Protein AF-A0A672YYJ1-F1 (afdb_monomer_lite)

Foldseek 3Di:
DDDPPDPAADLDPCSVVVVRHDPCSCVQPPVQLPDLDDALVQQQHDDDPNGQAHNHPCRVVVVGHRPCNCCHRVVDDDPLPDDQDDCPDPDDDPPPPDDDDDDDDDPPPFLCCCVPVVVVVSPVVCCPPSHPDDSGDDAAPPPADPQRLLCVFFVDHCVQQQNRYQWDADPVVRDIHHPPDPCLLPCVSGDGDGPDPVSSPD

InterPro domains:
  IPR001212 Somatomedin B domain [PF01033] (36-75)
  IPR001212 Somatomedin B domain [PS00524] (53-73)
  IPR001212 Somatomedin B domain [PS50958] (1-33)
  IPR001212 Somatomedin B domain [PS50958] (34-78)
  IPR001212 Somatomedin B domain [SM00201] (2-33)
  IPR001212 Somatomedin B domain [SM00201] (34-77)
  IPR002591 Type I phosphodiesterase/nucleotide pyrophosphatase/phosphate transferase [PF01663] (101-195)
  IPR017850 Alkaline-phosphatase-like, core domain superfamily [G3DSA:3.40.720.10] (80-200)
  IPR017850 Alkaline-phosphatase-like, core domain superfamily [SSF53649] (88-195)
  IPR036024 Somatomedin B-like domain superfamily [SSF90188] (7-39)
  IPR036024 Somatomedin B-like domain superfamily [SSF90188] (40-80)

pLDDT: mean 90.37, std 10.61, range [42.44, 97.75]

Organism: NCBI:txid375764

Sequence (202 aa):
PFDGDVPGCRCDVNCNVTDSCCYDYHDTCTVPTQQWECTKLRCGEKRLSQSRCHCSDDCLSAGDCCTNYKHVCHGEPQWVEDECDDLSTPTCPDGFSRQPLLLISLDGLRAEYLQTWSHLIPVLHKLKTCGTSAPYMQAAFPSKTFPNHYTIVTGLYPESNGLIDNSMYDPVMDASFSLSSPEKDNPAWYLGQPVSPAFIHI

Structure (mmCIF, N/CA/C/O backbone):
data_AF-A0A672YYJ1-F1
#
_entry.id   AF-A0A672YYJ1-F1
#
loop_
_atom_site.group_PDB
_atom_site.id
_atom_site.type_symbol
_atom_site.label_atom_id
_atom_site.label_alt_id
_atom_site.label_comp_id
_atom_site.label_asym_id
_atom_site.label_entity_id
_atom_site.label_seq_id
_atom_site.pdbx_PDB_ins_code
_atom_site.Cartn_x
_atom_site.Cartn_y
_atom_site.Cartn_z
_atom_site.occupancy
_atom_site.B_iso_or_equiv
_atom_site.auth_seq_id
_atom_site.auth_comp_id
_atom_site.auth_asym_id
_atom_site.auth_atom_id
_atom_site.pdbx_PDB_model_num
ATOM 1 N N . PRO A 1 1 ? -16.913 15.730 30.496 1.00 42.44 1 PRO A N 1
ATOM 2 C CA . PRO A 1 1 ? -16.715 16.943 31.318 1.00 42.44 1 PRO A CA 1
ATOM 3 C C . PRO A 1 1 ? -17.372 16.751 32.688 1.00 42.44 1 PRO A C 1
ATOM 5 O O . PRO A 1 1 ? -18.598 16.727 32.762 1.00 42.44 1 PRO A O 1
ATOM 8 N N . PHE A 1 2 ? -16.564 16.516 33.722 1.00 48.72 2 PHE A N 1
ATOM 9 C CA . PHE A 1 2 ? -17.047 16.516 35.101 1.00 48.72 2 PHE A CA 1
ATOM 10 C C . PHE A 1 2 ? -16.910 17.924 35.681 1.00 48.72 2 PHE A C 1
ATOM 12 O O . PHE A 1 2 ? -15.905 18.600 35.455 1.00 48.72 2 PHE A O 1
ATOM 19 N N . ASP A 1 3 ? -17.975 18.334 36.359 1.00 50.78 3 ASP A N 1
ATOM 20 C CA . ASP A 1 3 ? -18.143 19.568 37.116 1.00 50.78 3 ASP A CA 1
ATOM 21 C C . ASP A 1 3 ? -17.516 19.388 38.511 1.00 50.78 3 ASP A C 1
ATOM 23 O O . ASP A 1 3 ? -17.521 18.279 39.047 1.00 50.78 3 ASP A O 1
ATOM 27 N N . GLY A 1 4 ? -16.938 20.440 39.088 1.00 52.78 4 GLY A N 1
ATOM 28 C CA . GLY A 1 4 ? -16.028 20.392 40.248 1.00 52.78 4 GLY A CA 1
ATOM 29 C C . GLY A 1 4 ? -16.638 19.988 41.599 1.00 52.78 4 GLY A C 1
ATOM 30 O O . GLY A 1 4 ? -15.977 20.154 42.622 1.00 52.78 4 GLY A O 1
ATOM 31 N N . ASP A 1 5 ? -17.860 19.453 41.613 1.00 49.72 5 ASP A N 1
ATOM 32 C CA . ASP A 1 5 ? -18.714 19.345 42.802 1.00 49.72 5 ASP A CA 1
ATOM 33 C C . ASP A 1 5 ? -18.864 17.921 43.378 1.00 49.72 5 ASP A C 1
ATOM 35 O O . ASP A 1 5 ? -19.558 17.731 44.377 1.00 49.72 5 ASP A O 1
ATOM 39 N N . VAL A 1 6 ? -18.201 16.901 42.812 1.00 53.31 6 VAL A N 1
ATOM 40 C CA . VAL A 1 6 ? -18.279 15.512 43.317 1.00 53.31 6 VAL A CA 1
ATOM 41 C C . VAL A 1 6 ? -16.879 14.952 43.612 1.00 53.31 6 VAL A C 1
ATOM 43 O O . VAL A 1 6 ? -16.006 15.042 42.747 1.00 53.31 6 VAL A O 1
ATOM 46 N N . PRO A 1 7 ? -16.631 14.336 44.792 1.00 56.69 7 PRO A N 1
ATOM 47 C CA . PRO A 1 7 ? -15.403 13.587 45.03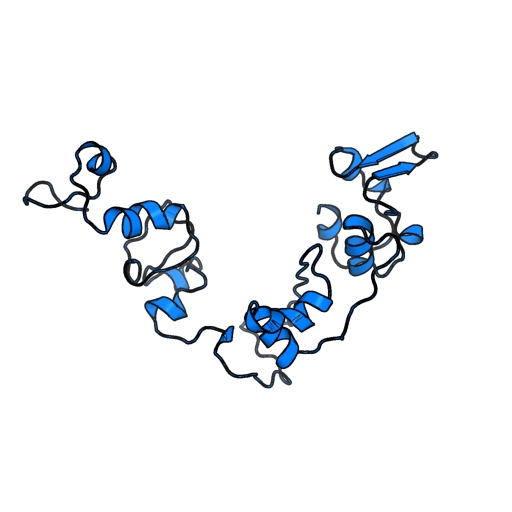6 1.00 56.69 7 PRO A CA 1
ATOM 48 C C . PRO A 1 7 ? -15.349 12.417 44.053 1.00 56.69 7 PRO A C 1
ATOM 50 O O . PRO A 1 7 ? -16.131 11.472 44.151 1.00 56.69 7 PRO A O 1
ATOM 53 N N . GLY A 1 8 ? -14.454 12.502 43.079 1.00 70.25 8 GLY A N 1
ATOM 54 C CA . GLY A 1 8 ? -14.368 11.537 41.998 1.00 70.25 8 GLY A CA 1
ATOM 55 C C . GLY A 1 8 ? -13.036 11.623 41.274 1.00 70.25 8 GLY A C 1
ATOM 56 O O . GLY A 1 8 ? -12.256 12.561 41.458 1.00 70.25 8 GLY A O 1
ATOM 57 N N . CYS A 1 9 ? -12.779 10.606 40.463 1.00 82.62 9 CYS A N 1
ATOM 58 C CA . CYS A 1 9 ? -11.648 10.593 39.558 1.00 82.62 9 CYS A CA 1
ATOM 59 C C . CYS A 1 9 ? -11.777 11.704 38.497 1.00 82.62 9 CYS A C 1
ATOM 61 O O . CYS A 1 9 ? -12.870 12.194 38.209 1.00 82.62 9 CYS A O 1
ATOM 63 N N . ARG A 1 10 ? -10.649 12.128 37.931 1.00 84.25 10 ARG A N 1
ATOM 64 C CA . ARG A 1 10 ? -10.530 13.256 37.006 1.00 84.25 10 ARG A CA 1
ATOM 65 C C . ARG A 1 10 ? -10.233 12.797 35.579 1.00 84.25 10 ARG A C 1
ATOM 67 O O . ARG A 1 10 ? -9.632 11.750 35.363 1.00 84.25 10 ARG A O 1
ATOM 74 N N . CYS A 1 11 ? -10.607 13.624 34.605 1.00 82.94 11 CYS A N 1
ATOM 75 C CA . CYS A 1 11 ? -10.314 13.407 33.179 1.00 82.94 11 CYS A CA 1
ATOM 76 C C . CYS A 1 11 ? -9.655 14.634 32.526 1.00 82.94 11 CYS A C 1
ATOM 78 O O . CYS A 1 11 ? -9.773 14.836 31.318 1.00 82.94 11 CYS A O 1
ATOM 80 N N . ASP A 1 12 ? -9.043 15.509 33.323 1.00 85.38 12 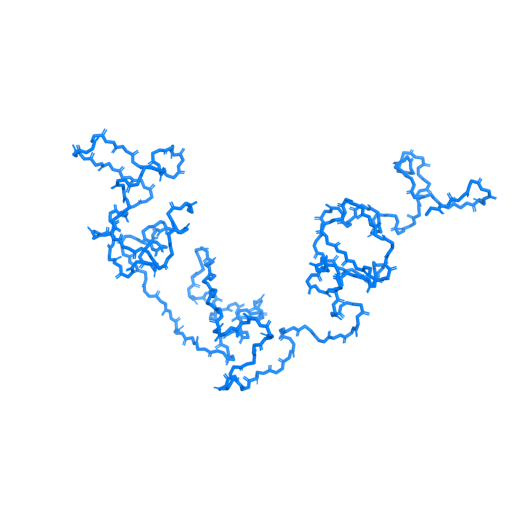ASP A N 1
ATOM 81 C CA . ASP A 1 12 ? -8.277 16.650 32.829 1.00 85.38 12 ASP A CA 1
ATOM 82 C C . ASP A 1 12 ? -6.796 16.291 32.647 1.00 85.38 12 ASP A C 1
ATOM 84 O O . ASP A 1 12 ? -6.297 15.328 33.223 1.00 85.38 12 ASP A O 1
ATOM 88 N N . VAL A 1 13 ? -6.066 17.099 31.876 1.00 83.06 13 VAL A N 1
ATOM 89 C CA . VAL A 1 13 ? -4.657 16.836 31.532 1.00 83.06 13 VAL A CA 1
ATOM 90 C C . VAL A 1 13 ? -3.753 16.741 32.774 1.00 83.06 13 VAL A C 1
ATOM 92 O O . VAL A 1 13 ? -2.746 16.032 32.748 1.00 83.06 13 VAL A O 1
ATOM 95 N N . ASN A 1 14 ? -4.118 17.390 33.886 1.00 86.62 14 ASN A N 1
ATOM 96 C CA . ASN A 1 14 ? -3.341 17.366 35.125 1.00 86.62 14 ASN A CA 1
ATOM 97 C C . ASN A 1 14 ? -3.685 16.171 36.030 1.00 86.62 14 ASN A C 1
ATOM 99 O O . ASN A 1 14 ? -3.046 16.001 37.075 1.00 86.62 14 ASN A O 1
ATOM 103 N N . CYS A 1 15 ? -4.646 15.319 35.656 1.00 87.25 15 CYS A N 1
ATOM 104 C CA . CYS A 1 15 ? -4.994 14.146 36.457 1.00 87.25 15 CYS A CA 1
ATOM 105 C C . CYS A 1 15 ? -3.806 13.179 36.591 1.00 87.25 15 CYS A C 1
ATOM 107 O O . CYS A 1 15 ? -3.609 12.609 37.661 1.00 87.25 15 CYS A O 1
ATOM 109 N N . ASN A 1 16 ? -2.961 13.077 35.552 1.00 85.25 16 ASN A N 1
ATOM 110 C CA . ASN A 1 16 ? -1.761 12.231 35.552 1.00 85.25 16 ASN A CA 1
ATOM 111 C C . ASN A 1 16 ? -0.717 12.712 36.567 1.00 85.25 16 ASN A C 1
ATOM 113 O O . ASN A 1 16 ? -0.002 11.913 37.157 1.00 85.25 16 ASN A O 1
ATOM 117 N N . VAL A 1 17 ? -0.618 14.028 36.770 1.00 87.56 17 VAL A N 1
ATOM 118 C CA . VAL A 1 17 ? 0.342 14.628 37.712 1.00 87.56 17 VAL A CA 1
ATOM 119 C C . VAL A 1 17 ? -0.140 14.478 39.153 1.00 87.56 17 VAL A C 1
ATOM 121 O O . VAL A 1 17 ? 0.660 14.374 40.077 1.00 87.56 17 VAL A O 1
ATOM 124 N N . THR A 1 18 ? -1.456 14.486 39.346 1.00 86.12 18 THR A N 1
ATOM 125 C CA . THR A 1 18 ? -2.099 14.444 40.666 1.00 86.12 18 THR A CA 1
ATOM 126 C C . THR A 1 18 ? -2.518 13.038 41.092 1.00 86.12 18 THR A C 1
ATOM 128 O O . THR A 1 18 ? -3.159 12.908 42.130 1.00 86.12 18 THR A O 1
ATOM 131 N N . ASP A 1 19 ? -2.177 12.019 40.294 1.00 84.25 19 ASP A N 1
ATOM 132 C CA . ASP A 1 19 ? -2.589 10.616 40.458 1.00 84.25 19 ASP A CA 1
ATOM 133 C C . ASP A 1 19 ? -4.091 10.471 40.762 1.00 84.25 19 ASP A C 1
ATOM 135 O O . ASP A 1 19 ? -4.529 9.736 41.644 1.00 84.25 19 ASP A O 1
ATOM 139 N N . SER A 1 20 ? -4.896 11.270 40.057 1.00 88.75 20 SER A N 1
ATOM 140 C CA . SER A 1 20 ? -6.336 11.381 40.294 1.00 88.75 20 SER A CA 1
ATOM 141 C C . SER A 1 20 ? -7.169 10.983 39.082 1.00 88.75 20 SER A C 1
ATOM 143 O O . SER A 1 20 ? -8.379 11.190 39.096 1.00 88.75 20 SER A O 1
ATOM 145 N N . CYS A 1 21 ? -6.555 10.431 38.029 1.00 87.94 21 CYS A N 1
ATOM 146 C CA . CYS A 1 21 ? -7.263 10.065 36.805 1.00 87.94 21 CYS A CA 1
ATOM 147 C C . CYS A 1 21 ? -8.323 8.986 37.029 1.00 87.94 21 CYS A C 1
ATOM 149 O O . CYS A 1 21 ? -8.180 8.101 37.873 1.00 87.94 21 CYS A O 1
ATOM 151 N N . CYS A 1 22 ? -9.377 9.023 36.215 1.00 88.81 22 CYS A N 1
ATOM 152 C CA . CYS A 1 22 ? -10.275 7.884 36.082 1.00 88.81 22 CYS A CA 1
ATOM 153 C C . CYS A 1 22 ? -9.538 6.677 35.507 1.00 88.81 22 CYS A C 1
ATOM 155 O O . CYS A 1 22 ? -8.596 6.823 34.728 1.00 88.81 22 CYS A O 1
ATOM 157 N N . TYR A 1 23 ? -9.968 5.480 35.905 1.00 87.75 23 TYR A N 1
ATOM 158 C CA . TYR A 1 23 ? -9.312 4.232 35.512 1.00 87.75 23 TYR A CA 1
ATOM 159 C C . TYR A 1 23 ? -9.297 4.030 33.984 1.00 87.75 23 TYR A C 1
ATOM 161 O O . TYR A 1 23 ? -8.387 3.401 33.458 1.00 87.75 23 TYR A O 1
ATOM 169 N N . ASP A 1 24 ? -10.283 4.595 33.285 1.00 86.62 24 ASP A N 1
ATOM 170 C CA . ASP A 1 24 ? -10.495 4.555 31.837 1.00 86.62 24 ASP A CA 1
ATOM 171 C C . ASP A 1 24 ? -10.017 5.830 31.116 1.00 86.62 24 ASP A C 1
ATOM 173 O O . ASP A 1 24 ? -10.214 5.971 29.905 1.00 86.62 24 ASP A O 1
ATOM 177 N N . TYR A 1 25 ? -9.381 6.769 31.830 1.00 87.50 25 TYR A N 1
ATOM 178 C CA . TYR A 1 25 ? -8.911 8.038 31.266 1.00 87.50 25 TYR A CA 1
ATOM 179 C C . TYR A 1 25 ? -7.979 7.823 30.072 1.00 87.50 25 TYR A C 1
ATOM 181 O O . TYR A 1 25 ? -8.131 8.473 29.039 1.00 87.50 25 TYR A O 1
ATOM 189 N N . HIS A 1 26 ? -7.031 6.893 30.192 1.00 85.50 26 HIS A N 1
ATOM 190 C CA . HIS A 1 26 ? -6.085 6.610 29.119 1.00 85.50 26 HIS A CA 1
ATOM 191 C C . HIS A 1 26 ? -6.810 6.097 27.860 1.00 85.50 26 HIS A C 1
ATOM 193 O O . HIS A 1 26 ? -6.641 6.633 26.763 1.00 85.50 26 HIS A O 1
ATOM 199 N N . ASP A 1 27 ? -7.697 5.117 28.020 1.00 84.25 27 ASP A N 1
ATOM 200 C CA . ASP A 1 27 ? -8.405 4.485 26.901 1.00 84.25 27 ASP A CA 1
ATOM 201 C C . ASP A 1 27 ? -9.419 5.419 26.227 1.00 84.25 27 ASP A C 1
ATOM 203 O O . ASP A 1 27 ? -9.668 5.309 25.025 1.00 84.25 27 ASP A O 1
ATOM 207 N N . THR A 1 28 ? -9.966 6.373 26.982 1.00 84.25 28 THR A N 1
ATOM 208 C CA . THR A 1 28 ? -11.029 7.272 26.512 1.00 84.25 28 THR A CA 1
ATOM 209 C C . THR A 1 28 ? -10.502 8.623 26.033 1.00 84.25 28 THR A C 1
ATOM 211 O O . THR A 1 28 ? -11.105 9.242 25.161 1.00 84.25 28 THR A O 1
ATOM 214 N N . CYS A 1 29 ? -9.402 9.128 26.597 1.00 84.56 29 CYS A N 1
ATOM 215 C CA . CYS A 1 29 ? -8.941 10.499 26.358 1.00 84.56 29 CYS A CA 1
ATOM 216 C C . CYS A 1 29 ? -7.583 10.583 25.653 1.00 84.56 29 CYS A C 1
ATOM 218 O O . CYS A 1 29 ? -7.362 11.544 24.918 1.00 84.56 29 CYS A O 1
ATOM 220 N N . THR A 1 30 ? -6.678 9.610 25.826 1.00 85.00 30 THR A N 1
ATOM 221 C CA . THR A 1 30 ? -5.338 9.663 25.208 1.00 85.00 30 THR A CA 1
ATOM 222 C C . THR A 1 30 ? -5.210 8.730 24.011 1.00 85.00 30 THR A C 1
ATOM 224 O O . THR A 1 30 ? -4.773 9.167 22.945 1.00 85.00 30 THR A O 1
ATOM 227 N N . VAL A 1 31 ? -5.648 7.476 24.141 1.00 85.00 31 VAL A N 1
ATOM 228 C CA . VAL A 1 31 ? -5.603 6.462 23.072 1.00 85.00 31 VAL A CA 1
ATOM 229 C C . VAL A 1 31 ? -6.237 6.924 21.749 1.00 85.00 31 VAL A C 1
ATOM 231 O O . VAL A 1 31 ? -5.599 6.732 20.710 1.00 85.00 31 VAL A O 1
ATOM 234 N N . PRO A 1 32 ? -7.404 7.604 21.730 1.00 86.06 32 PRO A N 1
ATOM 235 C CA . PRO A 1 32 ? -8.032 8.053 20.480 1.00 86.06 32 PRO A CA 1
ATOM 236 C C . PRO A 1 32 ? -7.161 8.983 19.621 1.00 86.06 32 PRO A C 1
ATOM 238 O O . PRO A 1 32 ? -7.338 9.070 18.406 1.00 86.06 32 PRO A O 1
ATOM 241 N N . THR A 1 33 ? -6.206 9.684 20.241 1.00 85.94 33 THR A N 1
ATOM 242 C CA . THR A 1 33 ? -5.281 10.601 19.549 1.00 85.94 33 THR A CA 1
ATOM 243 C C . THR A 1 33 ? -4.105 9.875 18.878 1.00 85.94 33 THR A C 1
ATOM 245 O O . THR A 1 33 ? -3.416 10.434 18.016 1.00 85.94 33 THR A O 1
ATOM 248 N N . GLN A 1 34 ? -3.885 8.610 19.247 1.00 88.44 34 GLN A N 1
ATOM 249 C CA . GLN A 1 34 ? -2.731 7.804 18.847 1.00 88.44 34 GLN A CA 1
ATOM 250 C C . GLN A 1 34 ? -3.115 6.587 17.997 1.00 88.44 34 GLN A C 1
ATOM 252 O O . GLN A 1 34 ? -2.274 6.088 17.253 1.00 88.44 34 GLN A O 1
ATOM 257 N N . GLN A 1 35 ? -4.359 6.114 18.094 1.00 89.00 35 GLN A N 1
ATOM 258 C CA . GLN A 1 35 ? -4.820 4.881 17.457 1.00 89.00 35 GLN A CA 1
ATOM 259 C C . GLN A 1 35 ? -5.955 5.118 16.457 1.00 89.00 35 GLN A C 1
ATOM 261 O O . GLN A 1 35 ? -6.676 6.112 16.523 1.00 89.00 35 GLN A O 1
ATOM 266 N N . TRP A 1 36 ? -6.111 4.160 15.542 1.00 93.25 36 TRP A N 1
ATOM 267 C CA . TRP A 1 36 ? -7.087 4.178 14.446 1.00 93.25 36 TRP A CA 1
ATOM 268 C C . TRP A 1 36 ? -8.240 3.184 14.654 1.00 93.25 36 TRP A C 1
ATOM 270 O O . TRP A 1 36 ? -8.942 2.834 13.708 1.00 93.25 36 TRP A O 1
ATOM 280 N N . GLU A 1 37 ? -8.423 2.716 15.888 1.00 94.19 37 GLU A N 1
ATOM 281 C CA . GLU A 1 37 ? -9.355 1.645 16.230 1.00 94.19 37 GLU A CA 1
ATOM 282 C C . GLU A 1 37 ? -10.334 2.076 17.326 1.00 94.19 37 GLU A C 1
ATOM 284 O O . GLU A 1 37 ? -9.982 2.759 18.295 1.00 94.19 37 GLU A O 1
ATOM 289 N N . CYS A 1 38 ? -11.582 1.643 17.177 1.00 94.62 38 CYS A N 1
ATOM 290 C CA . CYS A 1 38 ? -12.560 1.642 18.248 1.00 94.62 38 CYS A CA 1
ATOM 291 C C . CYS A 1 38 ? -12.269 0.518 19.237 1.00 94.62 38 CYS A C 1
ATOM 293 O O . CYS A 1 38 ? -11.832 -0.573 18.872 1.00 94.62 38 CYS A O 1
ATOM 295 N N . THR A 1 39 ? -12.607 0.779 20.494 1.00 93.50 39 THR A N 1
ATOM 296 C CA . THR A 1 39 ? -12.705 -0.215 21.562 1.00 93.50 39 THR A CA 1
ATOM 297 C C . THR A 1 39 ? -14.126 -0.185 22.113 1.00 93.50 39 THR A C 1
ATOM 299 O O . THR A 1 39 ? -14.864 0.775 21.884 1.00 93.50 39 THR A O 1
ATOM 302 N N . LYS A 1 40 ? -14.517 -1.200 22.892 1.00 92.38 40 LYS A N 1
ATOM 303 C CA . LYS A 1 40 ? -15.844 -1.220 23.533 1.00 92.38 40 LYS A CA 1
ATOM 304 C C . LYS A 1 40 ? -16.104 0.008 24.417 1.00 92.38 40 LYS A C 1
ATOM 306 O O . LYS A 1 40 ? -17.247 0.425 24.534 1.00 92.38 40 LYS A O 1
ATOM 311 N N . LEU A 1 41 ? -15.056 0.591 25.005 1.00 91.75 41 LEU A N 1
ATOM 312 C CA . LEU A 1 41 ? -15.148 1.799 25.835 1.00 91.75 41 LEU A CA 1
ATOM 313 C C . LEU A 1 41 ? -15.408 3.070 25.014 1.00 91.75 41 LEU A C 1
ATOM 315 O O . LEU A 1 41 ? -15.981 4.023 25.530 1.00 91.75 41 LEU A O 1
ATOM 319 N N . ARG A 1 42 ? -15.007 3.083 23.738 1.00 92.19 42 ARG A N 1
ATOM 320 C CA . ARG A 1 42 ? -15.159 4.236 22.839 1.00 92.19 42 ARG A CA 1
ATOM 321 C C . ARG A 1 42 ? -16.491 4.262 22.088 1.00 92.19 42 ARG A C 1
ATOM 323 O O . ARG A 1 42 ? -16.808 5.256 21.444 1.00 92.19 42 ARG A O 1
ATOM 330 N N . CYS A 1 43 ? -17.272 3.187 22.124 1.00 95.06 43 CYS A N 1
ATOM 331 C CA . CYS A 1 43 ? -18.548 3.137 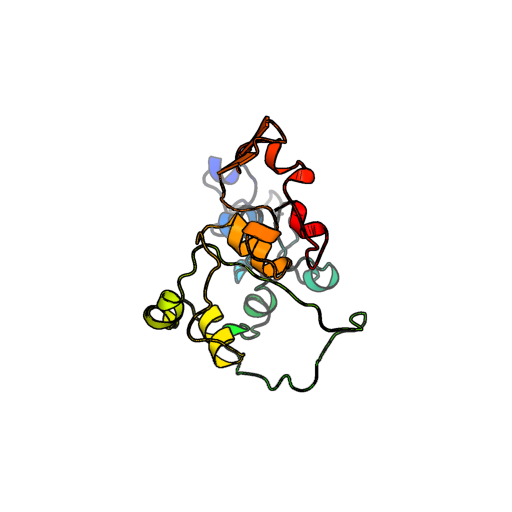21.416 1.00 95.06 43 CYS A CA 1
ATOM 332 C C . CYS A 1 43 ? -19.547 4.142 22.009 1.00 95.06 43 CYS A C 1
ATOM 334 O O . CYS A 1 43 ? -19.847 4.088 23.200 1.00 95.06 43 CYS A O 1
ATOM 336 N N . GLY A 1 44 ? -20.050 5.061 21.180 1.00 94.06 44 GLY A N 1
ATOM 337 C CA . GLY A 1 44 ? -20.912 6.158 21.633 1.00 94.06 44 GLY A CA 1
ATOM 338 C C . GLY A 1 44 ? -20.142 7.285 22.333 1.00 94.06 44 GLY A C 1
ATOM 339 O O . GLY A 1 44 ? -20.718 8.044 23.115 1.00 94.06 44 GLY A O 1
ATOM 340 N N . GLU A 1 45 ? -18.828 7.396 22.094 1.00 91.88 45 GLU A N 1
ATOM 341 C CA . GLU A 1 45 ? -18.007 8.449 22.693 1.00 91.88 45 GLU A CA 1
ATOM 342 C C . GLU A 1 45 ? -18.489 9.853 22.306 1.00 91.88 45 GLU A C 1
ATOM 344 O O . GLU A 1 45 ? -19.022 10.104 21.221 1.00 91.88 45 GLU A O 1
ATOM 349 N N . LYS A 1 46 ? -18.208 10.823 23.181 1.00 91.75 46 LYS A N 1
ATOM 350 C CA . LYS A 1 46 ? -18.252 12.228 22.775 1.00 91.75 46 LYS A CA 1
ATOM 351 C C . LYS A 1 46 ? -17.048 12.512 21.890 1.00 91.75 46 LYS A C 1
ATOM 353 O O . LYS A 1 46 ? -15.918 12.223 22.277 1.00 91.75 46 LYS A O 1
ATOM 358 N N . ARG A 1 47 ? -17.292 13.135 20.737 1.00 92.50 47 ARG A N 1
ATOM 359 C CA . ARG A 1 47 ? -16.237 13.512 19.793 1.00 92.50 47 ARG A CA 1
ATOM 360 C C . ARG A 1 47 ? -15.134 14.314 20.476 1.00 92.50 47 ARG A C 1
ATOM 362 O O . ARG A 1 47 ? -15.389 15.357 21.080 1.00 92.50 47 ARG A O 1
ATOM 369 N N . LEU A 1 48 ? -13.902 13.854 20.298 1.00 89.00 48 LEU A N 1
ATOM 370 C CA . LEU A 1 48 ? -12.698 14.611 20.609 1.00 89.00 48 LEU A CA 1
ATOM 371 C C . LEU A 1 48 ? -12.127 15.153 19.299 1.00 89.00 48 LEU A C 1
ATOM 373 O O . LEU A 1 48 ? -11.995 14.427 18.312 1.00 89.00 48 LEU A O 1
ATOM 377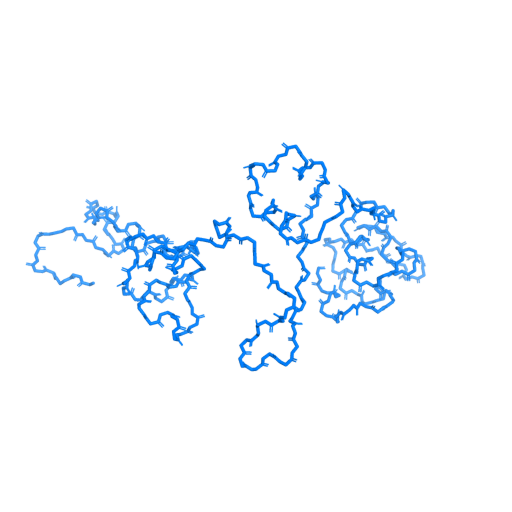 N N . SER A 1 49 ? -11.779 16.437 19.284 1.00 87.25 49 SER A N 1
ATOM 378 C CA . SER A 1 49 ? -11.236 17.101 18.092 1.00 87.25 49 SER A CA 1
ATOM 379 C C . SER A 1 49 ? -9.853 16.583 17.684 1.00 87.25 49 SER A C 1
ATOM 381 O O . SER A 1 49 ? -9.453 16.755 16.540 1.00 87.25 49 SER A O 1
ATOM 383 N N . GLN A 1 50 ? -9.126 15.957 18.613 1.00 88.62 50 GLN A N 1
ATOM 384 C CA . GLN A 1 50 ? -7.785 15.409 18.391 1.00 88.62 50 GLN A CA 1
ATOM 385 C C . GLN A 1 50 ? -7.784 13.913 18.041 1.00 88.62 50 GLN A C 1
ATOM 387 O O . GLN A 1 50 ? -6.711 13.345 17.832 1.00 88.62 50 GLN A O 1
ATOM 392 N N . SER A 1 51 ? -8.952 13.263 17.999 1.00 92.31 51 SER A N 1
ATOM 393 C CA . SER A 1 51 ? -9.038 11.855 17.607 1.00 92.31 51 SER A CA 1
ATOM 394 C C . SER A 1 51 ? -8.651 11.666 16.143 1.00 92.31 51 SER A C 1
ATOM 396 O O . SER A 1 51 ? -9.000 12.481 15.291 1.00 92.31 51 SER A O 1
ATOM 398 N N . ARG A 1 52 ? -7.957 10.563 15.844 1.00 93.38 52 ARG A N 1
ATOM 399 C CA . ARG A 1 52 ? -7.599 10.181 14.465 1.00 93.38 52 ARG A CA 1
ATOM 400 C C . ARG A 1 52 ? -8.805 9.706 13.653 1.00 93.38 52 ARG A C 1
ATOM 402 O O . ARG A 1 52 ? -8.863 9.932 12.450 1.00 93.38 52 ARG A O 1
ATOM 409 N N . CYS A 1 53 ? -9.743 9.060 14.335 1.00 95.31 53 CYS A N 1
ATOM 410 C CA . CYS A 1 53 ? -11.030 8.595 13.836 1.00 95.31 53 CYS A CA 1
ATOM 411 C C . CYS A 1 53 ? -12.016 8.497 15.006 1.00 95.31 53 CYS A C 1
ATOM 413 O O . CYS A 1 53 ? -11.602 8.465 16.176 1.00 95.31 53 CYS A O 1
ATOM 415 N N . HIS A 1 54 ? -13.308 8.427 14.704 1.00 95.75 54 HIS A N 1
ATOM 416 C CA . HIS A 1 54 ? -14.367 8.532 15.706 1.00 95.75 54 HIS A CA 1
ATOM 417 C C . HIS A 1 54 ? -15.144 7.228 15.883 1.00 95.75 54 HIS A C 1
ATOM 419 O O . HIS A 1 54 ? -15.288 6.427 14.960 1.00 95.75 54 HIS A O 1
ATOM 425 N N . CYS A 1 55 ? -15.652 7.038 17.098 1.00 96.19 55 CYS A N 1
ATOM 426 C CA . CYS A 1 55 ? -16.554 5.942 17.469 1.00 96.19 55 CYS A CA 1
ATOM 427 C C . CYS A 1 55 ? -17.902 6.475 17.993 1.00 96.19 55 CYS A C 1
ATOM 429 O O . CYS A 1 55 ? -18.633 5.771 18.694 1.00 96.19 55 CYS A O 1
ATOM 431 N N . SER A 1 56 ? -18.204 7.739 17.682 1.00 95.88 56 SER A N 1
ATOM 432 C CA . SER A 1 56 ? -19.454 8.422 18.009 1.00 95.88 56 SER A CA 1
ATOM 433 C C . SER A 1 56 ? -20.584 8.001 17.066 1.00 95.88 56 SER A C 1
ATOM 435 O O . SER A 1 56 ? -20.343 7.585 15.934 1.00 95.88 56 SER A O 1
ATOM 437 N N . ASP A 1 57 ? -21.834 8.146 17.505 1.00 96.25 57 ASP A N 1
ATOM 438 C CA . ASP A 1 57 ? -23.011 7.675 16.752 1.00 96.25 57 ASP A CA 1
ATOM 439 C C . ASP A 1 57 ? -23.205 8.370 15.391 1.00 96.25 57 ASP A C 1
ATOM 441 O O . ASP A 1 57 ? -23.834 7.832 14.484 1.00 96.25 57 ASP A O 1
ATOM 445 N N . ASP A 1 58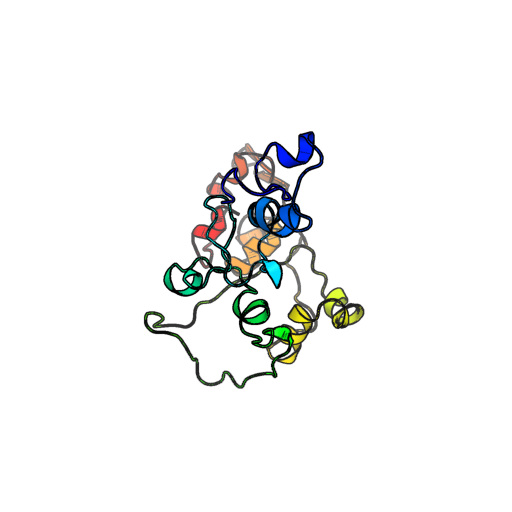 ? -22.639 9.564 15.225 1.00 96.44 58 ASP A N 1
ATOM 446 C CA . ASP A 1 58 ? -22.700 10.371 14.007 1.00 96.44 58 ASP A CA 1
ATOM 447 C C . ASP A 1 58 ? -21.496 10.166 13.066 1.00 96.44 58 ASP A C 1
ATOM 449 O O . ASP A 1 58 ? -21.423 10.815 12.016 1.00 96.44 58 ASP A O 1
ATOM 453 N N . CYS A 1 59 ? -20.540 9.288 13.403 1.00 96.94 59 CYS A N 1
ATOM 454 C CA . CYS A 1 59 ? -19.316 9.115 12.612 1.00 96.94 59 CYS A CA 1
ATOM 455 C C . CYS A 1 59 ? -19.591 8.642 11.180 1.00 96.94 59 CYS A C 1
ATOM 457 O O . CYS A 1 59 ? -18.889 9.032 10.248 1.00 96.94 59 CYS A O 1
ATOM 459 N N . LEU A 1 60 ? -20.653 7.851 10.972 1.00 95.12 60 LEU A N 1
ATOM 460 C CA . LEU A 1 60 ? -21.010 7.341 9.645 1.00 95.12 60 LEU A CA 1
ATOM 461 C C . LEU A 1 60 ? -21.500 8.471 8.739 1.00 95.12 60 LEU A C 1
ATOM 463 O O . LEU A 1 60 ? -21.097 8.551 7.583 1.00 95.12 60 LEU A O 1
ATOM 467 N N . SER A 1 61 ? -22.332 9.370 9.273 1.00 95.00 61 SER A N 1
ATOM 468 C CA . SER A 1 61 ? -22.801 10.552 8.544 1.00 95.00 61 SER A CA 1
ATOM 469 C C . SER A 1 61 ? -21.696 11.577 8.298 1.00 95.00 61 SER A C 1
ATOM 471 O O . SER A 1 61 ? -21.722 12.262 7.280 1.00 95.00 61 SER A O 1
ATOM 473 N N . ALA A 1 62 ? -20.729 11.679 9.212 1.00 95.19 62 ALA A N 1
ATOM 474 C CA . ALA A 1 62 ? -19.576 12.561 9.061 1.00 95.19 62 ALA A CA 1
ATOM 475 C C . ALA A 1 62 ? -18.483 11.975 8.146 1.00 95.19 62 ALA A C 1
ATOM 477 O O . ALA A 1 62 ? -17.652 12.725 7.638 1.00 95.19 62 ALA A O 1
ATOM 478 N N . GLY A 1 63 ? -18.496 10.658 7.909 1.00 95.12 63 GLY A N 1
ATOM 479 C CA . GLY A 1 63 ? -17.514 9.964 7.075 1.00 95.12 63 GLY A CA 1
ATOM 480 C C . GLY A 1 63 ? -16.151 9.767 7.746 1.00 95.12 63 GLY A C 1
ATOM 481 O O . GLY A 1 63 ? -15.150 9.653 7.044 1.00 95.12 63 GLY A O 1
ATOM 482 N N . ASP A 1 64 ? -16.097 9.740 9.081 1.00 96.38 64 ASP A N 1
ATOM 483 C CA . ASP A 1 64 ? -14.854 9.726 9.869 1.00 96.38 64 ASP A CA 1
ATOM 484 C C . ASP A 1 64 ? -14.774 8.606 10.923 1.00 96.38 64 ASP A C 1
ATOM 486 O O . ASP A 1 64 ? -13.950 8.649 11.842 1.00 96.38 64 ASP A O 1
ATOM 490 N N . CYS A 1 65 ? -15.603 7.566 10.786 1.00 96.88 65 CYS A N 1
ATOM 491 C CA . CYS A 1 65 ? -15.521 6.398 11.659 1.00 96.88 65 CYS A CA 1
ATOM 492 C C . CYS A 1 65 ? -14.162 5.695 11.569 1.00 96.88 65 CYS A C 1
ATOM 494 O O . CYS A 1 65 ? -13.581 5.561 10.489 1.00 96.88 65 CYS A O 1
ATOM 496 N N . CYS A 1 66 ? -13.710 5.125 12.687 1.00 96.31 66 CYS A N 1
ATOM 497 C CA . CYS A 1 66 ? -12.638 4.131 12.646 1.00 96.31 66 CYS A CA 1
ATOM 498 C C . CYS A 1 66 ? -13.067 2.906 11.819 1.00 96.31 66 CYS A C 1
ATOM 500 O O . CYS A 1 66 ? -14.241 2.528 11.800 1.00 96.31 66 CYS A O 1
ATOM 502 N N . THR A 1 67 ? -12.115 2.248 11.155 1.00 95.75 67 THR A N 1
ATOM 503 C CA . THR A 1 67 ? -12.399 1.165 10.191 1.00 95.75 67 THR A CA 1
ATOM 504 C C . THR A 1 67 ? -13.085 -0.049 10.821 1.00 95.75 67 THR A C 1
ATOM 506 O O . THR A 1 67 ? -13.867 -0.725 10.158 1.00 95.75 67 THR A O 1
ATOM 509 N N . ASN A 1 68 ? -12.850 -0.302 12.110 1.00 96.00 68 ASN A N 1
ATOM 510 C CA . ASN A 1 68 ? -13.457 -1.392 12.872 1.00 96.00 68 ASN A CA 1
ATOM 511 C C . ASN A 1 68 ? -14.740 -0.988 13.634 1.00 96.00 68 ASN A C 1
ATOM 513 O O . ASN A 1 68 ? -15.253 -1.795 14.407 1.00 96.00 68 ASN A O 1
ATOM 517 N N . TYR A 1 69 ? -15.275 0.228 13.441 1.00 96.81 69 TYR A N 1
ATOM 518 C CA . TYR A 1 69 ? -16.426 0.754 14.195 1.00 96.81 69 TYR A CA 1
ATOM 519 C C . TYR A 1 69 ? -17.647 -0.170 14.159 1.00 96.81 69 TYR A C 1
ATOM 521 O O . TYR A 1 69 ? -18.200 -0.513 15.202 1.00 96.81 69 TYR A O 1
ATOM 529 N N . LYS A 1 70 ? -18.050 -0.613 12.964 1.00 95.81 70 LYS A N 1
ATOM 530 C CA . LYS A 1 70 ? -19.213 -1.493 12.788 1.00 95.81 70 LYS A CA 1
ATOM 531 C C . LYS A 1 70 ? -19.043 -2.824 13.517 1.00 95.81 70 LYS A C 1
ATOM 533 O O . LYS A 1 70 ? -19.951 -3.278 14.206 1.00 95.81 70 LYS A O 1
ATOM 538 N N . HIS A 1 71 ? -17.846 -3.394 13.440 1.00 95.44 71 HIS A N 1
ATOM 539 C CA . HIS A 1 71 ? -17.535 -4.632 14.135 1.00 95.44 71 HIS A CA 1
ATOM 540 C C . HIS A 1 71 ? -17.559 -4.463 15.658 1.00 95.44 71 HIS A C 1
ATOM 542 O O . HIS A 1 71 ? -18.243 -5.195 16.370 1.00 95.44 71 HIS A O 1
ATOM 548 N N . VAL A 1 72 ? -16.848 -3.458 16.171 1.00 96.12 72 VAL A N 1
ATOM 549 C CA . VAL A 1 72 ? -16.660 -3.282 17.616 1.00 96.12 72 VAL A CA 1
ATOM 550 C C . VAL A 1 72 ? -17.911 -2.744 18.311 1.00 96.12 72 VAL A C 1
ATOM 552 O O . VAL A 1 72 ? -18.215 -3.179 19.421 1.00 96.12 72 VAL A O 1
ATOM 555 N N . CYS A 1 73 ? -18.629 -1.811 17.681 1.00 96.38 73 CYS A N 1
ATOM 556 C CA . CYS A 1 73 ? -19.741 -1.090 18.303 1.00 96.38 73 CYS A CA 1
ATOM 557 C C . CYS A 1 73 ? -21.126 -1.592 17.886 1.00 96.38 73 CYS A C 1
ATOM 559 O O . CYS A 1 73 ? -22.067 -1.429 18.658 1.00 96.38 73 CYS A O 1
ATOM 561 N N . HIS A 1 74 ? -21.255 -2.227 16.717 1.00 95.50 74 HIS A N 1
ATOM 562 C CA . HIS A 1 74 ? -22.536 -2.750 16.214 1.00 95.50 74 HIS A CA 1
ATOM 563 C C . HIS A 1 74 ? -22.574 -4.278 16.098 1.00 95.50 74 HIS A C 1
ATOM 565 O O . HIS A 1 74 ? -23.609 -4.836 15.747 1.00 95.50 74 HIS A O 1
ATOM 571 N N . GLY A 1 75 ? -21.483 -4.970 16.447 1.00 93.62 75 GLY A N 1
ATOM 572 C CA . GLY A 1 75 ? -21.430 -6.433 16.458 1.00 93.62 75 GLY A CA 1
ATOM 573 C C . GLY A 1 75 ? -21.462 -7.069 15.068 1.00 93.62 75 GLY A C 1
ATOM 574 O O . GLY A 1 75 ? -21.773 -8.253 14.957 1.00 93.62 75 GLY A O 1
ATOM 575 N N . GLU A 1 76 ? -21.161 -6.301 14.017 1.00 94.44 76 GLU A N 1
ATOM 576 C CA . GLU A 1 76 ? -20.987 -6.851 12.671 1.00 94.44 76 GLU A CA 1
ATOM 577 C C . GLU A 1 76 ? -19.729 -7.748 12.622 1.00 94.44 76 GLU A C 1
ATOM 579 O O . GLU A 1 76 ? -18.752 -7.485 13.329 1.00 94.44 76 GLU A O 1
ATOM 584 N N . PRO A 1 77 ? -19.709 -8.822 11.821 1.00 94.06 77 PRO A N 1
ATOM 585 C CA . PRO A 1 77 ? -18.494 -9.611 11.624 1.00 94.06 77 PRO A CA 1
ATOM 586 C C . PRO A 1 77 ? -17.396 -8.779 10.945 1.00 94.06 77 PRO A C 1
ATOM 588 O O . PRO A 1 77 ? -17.667 -7.808 10.230 1.00 94.06 77 PRO A O 1
ATOM 591 N N . GLN A 1 78 ? -16.130 -9.132 11.177 1.00 94.25 78 GLN A N 1
ATOM 592 C CA . GLN A 1 78 ? -15.052 -8.568 10.364 1.00 94.25 78 GLN A CA 1
ATOM 593 C C . GLN A 1 78 ? -15.094 -9.173 8.964 1.00 94.25 78 GLN A C 1
ATOM 595 O O . GLN A 1 78 ? -15.362 -10.360 8.811 1.00 94.25 78 GLN A O 1
ATOM 600 N N . TRP A 1 79 ? -14.659 -8.415 7.953 1.00 95.00 79 TRP A N 1
ATOM 601 C CA . TRP A 1 79 ? -14.559 -8.933 6.582 1.00 95.00 79 TRP A CA 1
ATOM 602 C C . TRP A 1 79 ? -13.786 -10.256 6.494 1.00 95.00 79 TRP A C 1
ATOM 604 O O . TRP A 1 79 ? -14.092 -11.100 5.662 1.00 95.00 79 TRP A O 1
ATOM 614 N N . VAL A 1 80 ? -12.767 -10.462 7.335 1.00 95.81 80 VAL A N 1
ATOM 615 C CA . VAL A 1 80 ? -11.970 -11.698 7.326 1.00 95.81 80 VAL A CA 1
ATOM 616 C C . VAL A 1 80 ? -12.733 -12.918 7.864 1.00 95.81 80 VAL A C 1
ATOM 618 O O . VAL A 1 80 ? -12.362 -14.044 7.545 1.00 95.81 80 VAL A O 1
ATOM 621 N N . GLU A 1 81 ? -13.789 -12.700 8.647 1.00 94.00 81 GLU A N 1
ATOM 622 C CA . GLU A 1 81 ? -14.618 -13.733 9.280 1.00 94.00 81 GLU A CA 1
ATOM 623 C C . GLU A 1 81 ? -15.800 -14.162 8.400 1.00 94.00 81 GLU A C 1
ATOM 625 O O . GLU A 1 81 ? -16.300 -15.272 8.566 1.00 94.00 81 GLU A O 1
ATOM 630 N N . ASP A 1 82 ? -16.222 -13.316 7.455 1.00 92.44 82 ASP A N 1
ATOM 631 C CA . ASP A 1 82 ? -17.316 -13.624 6.527 1.00 92.44 82 ASP A CA 1
ATOM 632 C C . ASP A 1 82 ? -16.981 -14.808 5.599 1.00 92.44 82 ASP A C 1
ATOM 634 O O . ASP A 1 82 ? -15.814 -15.174 5.409 1.00 92.44 82 ASP A O 1
ATOM 638 N N . GLU A 1 83 ? -17.988 -15.373 4.935 1.00 93.75 83 GLU A N 1
ATOM 639 C CA . GLU A 1 83 ? -17.766 -16.361 3.872 1.00 93.75 83 GLU A CA 1
ATOM 640 C C . GLU A 1 83 ? -17.222 -15.701 2.582 1.00 93.75 83 GLU A C 1
ATOM 642 O O . GLU A 1 83 ? -17.013 -14.485 2.512 1.00 93.75 83 GLU A O 1
ATOM 647 N N . CYS A 1 84 ? -16.880 -16.511 1.574 1.00 95.06 84 CYS A N 1
ATOM 648 C CA . CYS A 1 84 ? -16.508 -15.997 0.255 1.00 95.06 84 CYS A CA 1
ATOM 649 C C . CYS A 1 84 ? -17.777 -15.706 -0.560 1.00 95.06 84 CYS A C 1
ATOM 651 O O . CYS A 1 84 ? -18.537 -16.630 -0.847 1.00 95.06 84 CYS A O 1
ATOM 653 N N . ASP A 1 85 ? -17.961 -14.458 -0.985 1.00 90.56 85 ASP A N 1
ATOM 654 C CA . ASP A 1 85 ? -19.101 -14.053 -1.812 1.00 90.56 85 ASP A CA 1
ATOM 655 C C . ASP A 1 85 ? -18.893 -14.367 -3.304 1.00 90.56 85 ASP A C 1
ATOM 657 O O . ASP A 1 85 ? -17.778 -14.282 -3.828 1.00 90.56 85 ASP A O 1
ATOM 661 N N . ASP A 1 86 ? -19.984 -14.657 -4.022 1.00 89.00 86 ASP A N 1
ATOM 662 C CA . ASP A 1 86 ? -19.993 -14.654 -5.490 1.00 89.00 86 ASP A CA 1
ATOM 663 C C . ASP A 1 86 ? -20.132 -13.213 -6.003 1.00 89.00 86 ASP A C 1
ATOM 665 O O . ASP A 1 86 ? -21.201 -12.604 -5.945 1.00 89.00 86 ASP A O 1
ATOM 669 N N . LEU A 1 87 ? -19.030 -12.672 -6.521 1.00 89.06 87 LEU A N 1
ATOM 670 C CA . LEU A 1 87 ? -18.940 -11.311 -7.057 1.00 89.06 87 LEU A CA 1
ATOM 671 C C . LEU A 1 87 ? -19.040 -11.263 -8.592 1.00 89.06 87 LEU A C 1
ATOM 673 O O . LEU A 1 87 ? -18.509 -10.345 -9.222 1.00 89.06 87 LEU A O 1
ATOM 677 N N . SER A 1 88 ? -19.704 -12.241 -9.220 1.00 88.44 88 SER A N 1
ATOM 678 C CA . SER A 1 88 ? -19.916 -12.272 -10.677 1.00 88.44 88 SER A CA 1
ATOM 679 C C . SER A 1 88 ? -20.655 -11.038 -11.212 1.00 88.44 88 SER A C 1
ATOM 681 O O . SER A 1 88 ? -20.361 -10.576 -12.318 1.00 88.44 88 SER A O 1
ATOM 683 N N . THR A 1 89 ? -21.563 -10.457 -10.423 1.00 89.25 89 THR A N 1
ATOM 684 C CA . THR A 1 89 ? -22.190 -9.157 -10.702 1.00 89.25 89 THR A CA 1
ATOM 685 C C . THR A 1 89 ? -21.697 -8.093 -9.721 1.00 89.25 89 THR A C 1
ATOM 687 O O . THR A 1 89 ? -21.848 -8.278 -8.513 1.00 89.25 89 THR A O 1
ATOM 690 N N . PRO A 1 90 ? -21.151 -6.958 -10.193 1.00 88.31 90 PRO A N 1
ATOM 691 C CA . PRO A 1 90 ? -20.604 -5.938 -9.308 1.00 88.31 90 PRO A CA 1
ATOM 692 C C . PRO A 1 90 ? -21.700 -5.185 -8.550 1.00 88.31 90 PRO A C 1
ATOM 694 O O . PRO A 1 90 ? -22.642 -4.665 -9.146 1.00 88.31 90 PRO A O 1
ATOM 697 N N . THR A 1 91 ? -21.523 -5.051 -7.239 1.00 91.62 91 THR A N 1
ATOM 698 C CA . THR A 1 91 ? -22.341 -4.193 -6.377 1.00 91.62 91 THR A CA 1
ATOM 699 C C . THR A 1 91 ? -21.563 -2.923 -6.046 1.00 91.62 91 THR A C 1
ATOM 701 O O . THR A 1 91 ? -20.642 -2.946 -5.228 1.00 91.62 91 THR A O 1
ATOM 704 N N . CYS A 1 92 ? -21.907 -1.810 -6.690 1.00 92.06 92 CYS A N 1
ATOM 705 C CA . CYS A 1 92 ? -21.284 -0.512 -6.437 1.00 92.06 92 CYS A CA 1
ATOM 706 C C . CYS A 1 92 ? -22.331 0.491 -5.929 1.00 92.06 92 CYS A C 1
ATOM 708 O O . CYS A 1 92 ? -23.448 0.496 -6.447 1.00 92.06 92 CYS A O 1
ATOM 710 N N . PRO A 1 93 ? -21.999 1.328 -4.929 1.00 93.00 93 PRO A N 1
ATOM 711 C CA . PRO A 1 93 ? -22.901 2.374 -4.465 1.00 93.00 93 PRO A CA 1
ATOM 712 C C . PRO A 1 93 ? -23.063 3.478 -5.517 1.00 93.00 93 PRO A C 1
ATOM 714 O O . PRO A 1 93 ? -22.241 3.624 -6.430 1.00 93.00 93 PRO A O 1
ATOM 717 N N . ASP A 1 94 ? -24.112 4.284 -5.358 1.00 91.75 94 ASP A N 1
ATOM 718 C CA . ASP A 1 94 ? -24.394 5.415 -6.240 1.00 91.75 94 ASP A CA 1
ATOM 719 C C . ASP A 1 94 ? -23.176 6.345 -6.368 1.00 91.75 94 ASP A C 1
ATOM 721 O O . ASP A 1 94 ? -22.496 6.672 -5.395 1.00 91.75 94 ASP A O 1
ATOM 725 N N . GLY A 1 95 ? -22.885 6.759 -7.602 1.00 91.69 95 GLY A N 1
ATOM 726 C CA . GLY A 1 95 ? -21.700 7.553 -7.949 1.00 91.69 95 GLY A CA 1
ATOM 727 C C . GLY A 1 95 ? -20.537 6.739 -8.526 1.00 91.69 95 GLY A C 1
ATOM 728 O O . GLY A 1 95 ? -19.718 7.296 -9.258 1.00 91.69 95 GLY A O 1
ATOM 729 N N . PHE A 1 96 ? -20.494 5.419 -8.314 1.00 93.38 96 PHE A N 1
ATOM 730 C CA . PHE A 1 96 ? -19.496 4.538 -8.928 1.00 93.38 96 PHE A CA 1
ATOM 731 C C . PHE A 1 96 ? -20.039 3.896 -10.209 1.00 93.38 96 PHE A C 1
ATOM 733 O O . PHE A 1 96 ? -20.613 2.813 -10.199 1.00 93.38 96 PHE A O 1
ATOM 740 N N . SER A 1 97 ? -19.822 4.564 -11.346 1.00 92.00 97 SER A N 1
ATOM 741 C CA . SER A 1 97 ? -20.214 4.043 -12.671 1.00 92.00 97 SER A CA 1
ATOM 742 C C . SER A 1 97 ? -19.348 2.877 -13.173 1.00 92.00 97 SER A C 1
ATOM 744 O O . SER A 1 97 ? -19.715 2.204 -14.136 1.00 92.00 97 SER A O 1
ATOM 746 N N . ARG A 1 98 ? -18.183 2.657 -12.553 1.00 90.94 98 ARG A N 1
ATOM 747 C CA . ARG A 1 98 ? -17.243 1.563 -12.832 1.00 90.94 98 ARG A CA 1
ATOM 748 C C . ARG A 1 98 ? -16.607 1.103 -11.527 1.00 90.94 98 ARG A C 1
ATOM 750 O O . ARG A 1 98 ? -16.414 1.915 -10.621 1.00 90.94 98 ARG A O 1
ATOM 757 N N . GLN A 1 99 ? -16.231 -0.170 -11.462 1.00 93.19 99 GLN A N 1
ATOM 758 C CA . GLN A 1 99 ? -15.497 -0.717 -10.329 1.00 93.19 99 GLN A CA 1
ATOM 759 C C . GLN A 1 99 ? -14.119 -0.042 -10.228 1.00 93.19 99 GLN A C 1
ATOM 761 O O . GLN A 1 99 ? -13.380 -0.020 -11.220 1.00 93.19 99 GLN A O 1
ATOM 766 N N . PRO A 1 100 ? -13.755 0.517 -9.063 1.00 92.88 100 PRO A N 1
ATOM 767 C CA . PRO A 1 100 ? -12.429 1.075 -8.861 1.00 92.88 100 PRO A CA 1
ATOM 768 C C . PRO A 1 100 ? -11.377 -0.040 -8.810 1.00 92.88 100 PRO A C 1
ATOM 770 O O . PRO A 1 100 ? -11.622 -1.122 -8.277 1.00 92.88 100 PRO A O 1
ATOM 773 N N . LEU A 1 101 ? -10.185 0.244 -9.338 1.00 92.81 101 LEU A N 1
ATOM 774 C CA . LEU A 1 101 ? -9.018 -0.626 -9.217 1.00 92.81 101 LEU A CA 1
ATOM 775 C C . LEU A 1 101 ? -8.088 -0.071 -8.139 1.00 92.81 101 LEU A C 1
ATOM 777 O O . LEU A 1 101 ? -7.652 1.076 -8.230 1.00 92.81 101 LEU A O 1
ATOM 781 N N . LEU A 1 102 ? -7.752 -0.903 -7.155 1.00 94.75 102 LEU A N 1
ATOM 782 C CA . LEU A 1 102 ? -6.766 -0.587 -6.128 1.00 94.75 102 LEU A CA 1
ATOM 783 C C . LEU A 1 102 ? -5.544 -1.494 -6.294 1.00 94.75 102 LEU A C 1
ATOM 785 O O . LEU A 1 102 ? -5.653 -2.714 -6.189 1.00 94.75 102 LEU A O 1
ATOM 789 N N . LEU A 1 103 ? -4.381 -0.890 -6.536 1.00 94.81 103 LEU A N 1
ATOM 790 C CA . LEU A 1 103 ? -3.098 -1.589 -6.543 1.00 94.81 103 LEU A CA 1
ATOM 791 C C . LEU A 1 103 ? -2.460 -1.473 -5.154 1.00 94.81 103 LEU A C 1
ATOM 793 O O . LEU A 1 103 ? -2.049 -0.387 -4.754 1.00 94.81 103 LEU A O 1
ATOM 797 N N . ILE A 1 104 ? -2.376 -2.590 -4.430 1.00 95.75 104 ILE A N 1
ATOM 798 C CA . ILE A 1 104 ? -1.739 -2.672 -3.110 1.00 95.75 104 ILE A CA 1
ATOM 799 C C . ILE A 1 104 ? -0.396 -3.379 -3.273 1.00 95.75 104 ILE A C 1
ATOM 801 O O . ILE A 1 104 ? -0.360 -4.541 -3.675 1.00 95.75 104 ILE A O 1
ATOM 805 N N . SER A 1 105 ? 0.698 -2.692 -2.946 1.00 95.56 105 SER A N 1
ATOM 806 C CA . SER A 1 105 ? 2.032 -3.292 -2.921 1.00 95.56 105 SER A CA 1
ATOM 807 C C . SER A 1 105 ? 2.501 -3.520 -1.487 1.00 95.56 105 SER A C 1
ATOM 809 O O . SER A 1 105 ? 2.406 -2.627 -0.646 1.00 95.56 105 SER A O 1
ATOM 811 N N . LEU A 1 106 ? 3.022 -4.718 -1.224 1.00 96.25 106 LEU A N 1
ATOM 812 C CA . LEU A 1 106 ? 3.681 -5.093 0.024 1.00 96.25 106 LEU A CA 1
ATOM 813 C C . LEU A 1 106 ? 5.144 -5.410 -0.310 1.00 96.25 106 LEU A C 1
ATOM 815 O O . LEU A 1 106 ? 5.448 -6.503 -0.796 1.00 96.25 106 LEU A O 1
ATOM 819 N N . ASP A 1 107 ? 6.039 -4.436 -0.113 1.00 94.69 107 ASP A N 1
ATOM 820 C CA . ASP A 1 107 ? 7.443 -4.567 -0.524 1.00 94.69 107 ASP A CA 1
ATOM 821 C C . ASP A 1 107 ? 8.133 -5.734 0.204 1.00 94.69 107 ASP A C 1
ATOM 823 O O . ASP A 1 107 ? 7.947 -5.956 1.402 1.00 94.69 107 ASP A O 1
ATOM 827 N N . GLY A 1 108 ? 8.911 -6.518 -0.540 1.00 94.56 108 GLY A N 1
ATOM 828 C CA . GLY A 1 108 ? 9.610 -7.690 -0.018 1.00 94.56 108 GLY A CA 1
ATOM 829 C C . GLY A 1 108 ? 8.713 -8.867 0.394 1.00 94.56 108 GLY A C 1
ATOM 830 O O . GLY A 1 108 ? 9.217 -9.811 1.011 1.00 94.56 108 GLY A O 1
ATOM 831 N N . LEU A 1 109 ? 7.414 -8.869 0.056 1.00 96.44 109 LEU A N 1
ATOM 832 C CA . LEU A 1 109 ? 6.527 -10.003 0.330 1.00 96.44 109 LEU A CA 1
ATOM 833 C C . LEU A 1 109 ? 6.866 -11.196 -0.578 1.00 96.44 109 LEU A C 1
ATOM 835 O O . LEU A 1 109 ? 6.330 -11.369 -1.674 1.00 96.44 109 LEU A O 1
ATOM 839 N N . ARG A 1 110 ? 7.771 -12.055 -0.108 1.00 96.38 110 ARG A N 1
ATOM 840 C CA . ARG A 1 110 ? 8.161 -13.280 -0.810 1.00 96.38 110 ARG A CA 1
ATOM 841 C C . ARG A 1 110 ? 6.972 -14.241 -0.919 1.00 96.38 110 ARG A C 1
ATOM 843 O O . ARG A 1 110 ? 6.290 -14.499 0.067 1.00 96.38 110 ARG A O 1
ATOM 850 N N . ALA A 1 111 ? 6.788 -14.856 -2.090 1.00 96.06 111 ALA A N 1
ATOM 851 C CA . ALA A 1 111 ? 5.681 -15.787 -2.355 1.00 96.06 111 ALA A CA 1
ATOM 852 C C . ALA A 1 111 ? 5.582 -16.951 -1.345 1.00 96.06 111 ALA A C 1
ATOM 854 O O . ALA A 1 111 ? 4.486 -17.374 -0.985 1.00 96.06 111 ALA A O 1
ATOM 855 N N . GLU A 1 112 ? 6.724 -17.435 -0.853 1.00 96.62 112 GLU A N 1
ATOM 856 C CA . GLU A 1 112 ? 6.802 -18.503 0.151 1.00 96.62 112 GLU A CA 1
ATOM 857 C C . GLU A 1 112 ? 6.130 -18.121 1.481 1.00 96.62 112 GLU A C 1
ATOM 859 O O . GLU A 1 112 ? 5.564 -18.991 2.141 1.00 96.62 112 GLU A O 1
ATOM 864 N N . TYR A 1 113 ? 6.045 -16.831 1.827 1.00 96.62 113 TYR A N 1
ATOM 865 C CA . TYR A 1 113 ? 5.364 -16.405 3.048 1.00 96.62 113 TYR A CA 1
ATOM 866 C C . TYR A 1 113 ? 3.867 -16.749 3.036 1.00 96.62 113 TYR A C 1
ATOM 868 O O . TYR A 1 113 ? 3.329 -17.182 4.052 1.00 96.62 113 TYR A O 1
ATOM 876 N N . LEU A 1 114 ? 3.206 -16.657 1.874 1.00 94.50 114 LEU A N 1
ATOM 877 C CA . LEU A 1 114 ? 1.799 -17.052 1.701 1.00 94.50 114 LEU A CA 1
ATOM 878 C C . LEU A 1 114 ? 1.589 -18.577 1.674 1.00 94.50 114 LEU A C 1
ATOM 880 O O . LEU A 1 114 ? 0.444 -19.042 1.653 1.00 94.50 114 LEU A O 1
ATOM 884 N N . GLN A 1 115 ? 2.668 -19.357 1.592 1.00 91.69 115 GLN A N 1
ATOM 885 C CA . GLN A 1 115 ? 2.632 -20.820 1.575 1.00 91.69 115 GLN A CA 1
ATOM 886 C C . GLN A 1 115 ? 2.888 -21.376 2.979 1.00 91.69 115 GLN A C 1
ATOM 888 O O . GLN A 1 115 ? 2.142 -22.238 3.432 1.00 91.69 115 GLN A O 1
ATOM 893 N N . THR A 1 116 ? 3.886 -20.837 3.679 1.00 95.19 116 THR A N 1
ATOM 894 C CA . THR A 1 116 ? 4.332 -21.334 4.989 1.00 95.19 116 THR A CA 1
ATOM 895 C C . THR A 1 116 ? 3.585 -20.689 6.155 1.00 95.19 116 THR A C 1
ATOM 897 O O . THR A 1 116 ? 3.240 -21.367 7.123 1.00 95.19 116 THR A O 1
ATOM 900 N N . TRP A 1 117 ? 3.284 -19.390 6.066 1.00 95.94 117 TRP A N 1
ATOM 901 C CA . TRP A 1 117 ? 2.764 -18.600 7.191 1.00 95.94 117 TRP A CA 1
ATOM 902 C C . TRP A 1 117 ? 1.301 -18.191 7.034 1.00 95.94 117 TRP A C 1
ATOM 904 O O . TRP A 1 117 ? 0.835 -17.328 7.769 1.00 95.94 117 TRP A O 1
ATOM 914 N N . SER A 1 118 ? 0.553 -18.805 6.113 1.00 92.06 118 SER A N 1
ATOM 915 C CA . SER A 1 118 ? -0.824 -18.410 5.768 1.00 92.06 118 SER A CA 1
ATOM 916 C C . SER A 1 118 ? -1.766 -18.258 6.971 1.00 92.06 118 SER A C 1
ATOM 918 O O . SER A 1 118 ? -2.574 -17.333 7.002 1.00 92.06 118 SER A O 1
ATOM 920 N N . HIS A 1 119 ? -1.629 -19.115 7.983 1.00 92.88 119 HIS A N 1
ATOM 921 C CA . HIS A 1 119 ? -2.429 -19.083 9.211 1.00 92.88 119 HIS A CA 1
ATOM 922 C C . HIS A 1 119 ? -2.162 -17.854 10.101 1.00 92.88 119 HIS A C 1
ATOM 924 O O . HIS A 1 119 ? -3.023 -17.490 10.895 1.00 92.88 119 HIS A O 1
ATOM 930 N N . LEU A 1 120 ? -1.000 -17.203 9.969 1.00 96.50 120 LEU A N 1
ATOM 931 C CA . LEU A 1 120 ? -0.654 -15.970 10.691 1.00 96.50 120 LEU A CA 1
ATOM 932 C C . LEU A 1 120 ? -1.116 -14.700 9.958 1.00 96.50 120 LEU A C 1
ATOM 934 O O . LEU A 1 120 ? -1.062 -13.614 10.527 1.00 96.50 120 LEU A O 1
ATOM 938 N N . ILE A 1 121 ? -1.559 -14.819 8.702 1.00 95.62 121 ILE A N 1
ATOM 939 C CA . ILE A 1 121 ? -1.959 -13.697 7.836 1.00 95.62 121 ILE A CA 1
ATOM 940 C C . ILE A 1 121 ? -3.360 -13.928 7.244 1.00 95.62 121 ILE A C 1
ATOM 942 O O . ILE A 1 121 ? -3.527 -14.000 6.022 1.00 95.62 121 ILE A O 1
ATOM 946 N N . PRO A 1 122 ? -4.398 -14.028 8.096 1.00 96.06 122 PRO A N 1
ATOM 947 C CA . PRO A 1 122 ? -5.728 -14.487 7.693 1.00 96.06 122 PRO A CA 1
ATOM 948 C C . PRO A 1 122 ? -6.367 -13.617 6.601 1.00 96.06 122 PRO A C 1
ATOM 950 O O . PRO A 1 122 ? -7.028 -14.147 5.714 1.00 96.06 122 PRO A O 1
ATOM 953 N N . VAL A 1 123 ? -6.101 -12.306 6.589 1.00 96.88 123 VAL A N 1
ATOM 954 C CA . VAL A 1 123 ? -6.609 -11.379 5.560 1.00 96.88 123 VAL A CA 1
ATOM 955 C C . VAL A 1 123 ? -6.054 -11.719 4.172 1.00 96.88 123 VAL A C 1
ATOM 957 O O . VAL A 1 123 ? -6.816 -11.894 3.222 1.00 96.88 123 VAL A O 1
ATOM 960 N N . LEU A 1 124 ? -4.730 -11.868 4.045 1.00 96.88 124 LEU A N 1
ATOM 961 C CA . LEU A 1 124 ? -4.092 -12.236 2.773 1.00 96.88 124 LEU A CA 1
ATOM 962 C C . LEU A 1 124 ? -4.462 -13.663 2.359 1.00 96.88 124 LEU A C 1
ATOM 964 O O . LEU A 1 124 ? -4.623 -13.944 1.172 1.00 96.88 124 LEU A O 1
ATOM 968 N N . HIS A 1 125 ? -4.630 -14.557 3.334 1.00 96.06 125 HIS A N 1
ATOM 969 C CA . HIS A 1 125 ? -5.113 -15.904 3.079 1.00 96.06 125 HIS A CA 1
ATOM 970 C C . HIS A 1 125 ? -6.537 -15.895 2.508 1.00 96.06 125 HIS A C 1
ATOM 972 O O . HIS A 1 125 ? -6.762 -16.536 1.486 1.00 96.06 125 HIS A O 1
ATOM 978 N N . LYS A 1 126 ? -7.465 -15.113 3.080 1.00 96.75 126 LYS A N 1
ATOM 979 C CA . LYS A 1 126 ? -8.833 -14.982 2.558 1.00 96.75 126 LYS A CA 1
ATOM 980 C C . LYS A 1 126 ? -8.851 -14.404 1.139 1.00 96.75 126 LYS A C 1
ATOM 982 O O . LYS A 1 126 ? -9.539 -14.940 0.274 1.00 96.75 126 LYS A O 1
ATOM 987 N N . LEU A 1 127 ? -8.047 -13.372 0.859 1.00 96.56 127 LEU A N 1
ATOM 988 C CA . LEU A 1 127 ? -7.899 -12.833 -0.504 1.00 96.56 127 LEU A CA 1
ATOM 989 C C . LEU A 1 127 ? -7.414 -13.902 -1.496 1.00 96.56 127 LEU A C 1
ATOM 991 O O . LEU A 1 127 ? -7.916 -13.983 -2.614 1.00 96.56 127 LEU A O 1
ATOM 995 N N . LYS A 1 128 ? -6.466 -14.750 -1.080 1.00 94.88 128 LYS A N 1
ATOM 996 C CA . LYS A 1 128 ? -5.950 -15.862 -1.890 1.00 94.88 128 LYS A CA 1
ATOM 997 C C . LYS A 1 128 ? -7.011 -16.936 -2.155 1.00 94.88 128 LYS A C 1
ATOM 999 O O . LYS A 1 128 ? -7.019 -17.485 -3.254 1.00 94.88 128 LYS A O 1
ATOM 1004 N N . THR A 1 129 ? -7.846 -17.266 -1.165 1.00 94.69 129 THR A N 1
ATOM 1005 C CA . THR A 1 129 ? -8.833 -18.357 -1.256 1.00 94.69 129 THR A CA 1
ATOM 1006 C C . THR A 1 129 ? -10.134 -17.946 -1.934 1.00 94.69 129 THR A C 1
ATOM 1008 O O . THR A 1 129 ? -10.681 -18.742 -2.687 1.00 94.69 129 THR A O 1
ATOM 1011 N N . CYS A 1 130 ? -10.632 -16.734 -1.672 1.00 96.50 130 CYS A N 1
ATOM 1012 C CA . CYS A 1 130 ? -11.869 -16.225 -2.273 1.00 96.50 130 CYS A CA 1
ATOM 1013 C C . CYS A 1 130 ? -11.630 -15.533 -3.627 1.00 96.50 130 CYS A C 1
ATOM 1015 O O . CYS A 1 130 ? -12.566 -15.349 -4.398 1.00 96.50 130 CYS A O 1
ATOM 1017 N N . GLY A 1 131 ? -10.395 -15.102 -3.900 1.00 94.88 131 GLY A N 1
ATOM 1018 C CA . GLY A 1 131 ? -10.015 -14.405 -5.125 1.00 94.88 131 GLY A CA 1
ATOM 1019 C C . GLY A 1 131 ? -9.239 -15.276 -6.112 1.00 94.88 131 GLY A C 1
ATOM 1020 O O . GLY A 1 131 ? -9.217 -16.502 -6.043 1.00 94.88 131 GLY A O 1
ATOM 1021 N N . THR A 1 132 ? -8.557 -14.617 -7.049 1.00 95.62 132 THR A N 1
ATOM 1022 C CA . THR A 1 132 ? -7.620 -15.270 -7.974 1.00 95.62 132 THR A CA 1
ATOM 1023 C C . THR A 1 132 ? -6.192 -15.075 -7.482 1.00 95.62 132 THR A C 1
ATOM 1025 O O . THR A 1 132 ? -5.782 -13.953 -7.191 1.00 95.62 132 THR A O 1
ATOM 1028 N N . SER A 1 133 ? -5.413 -16.157 -7.416 1.00 95.94 133 SER A N 1
ATOM 1029 C CA . SER A 1 133 ? -4.009 -16.109 -7.003 1.00 95.94 133 SER A CA 1
ATOM 1030 C C . SER A 1 133 ? -3.118 -16.994 -7.873 1.00 95.94 133 SER A C 1
ATOM 1032 O O . SER A 1 133 ? -3.547 -18.025 -8.391 1.00 95.94 133 SER A O 1
ATOM 1034 N N . ALA A 1 134 ? -1.858 -16.584 -8.027 1.00 96.31 134 ALA A N 1
ATOM 1035 C CA . ALA A 1 134 ? -0.803 -17.387 -8.637 1.00 96.31 134 ALA A CA 1
ATOM 1036 C C . ALA A 1 134 ? 0.135 -17.947 -7.546 1.00 96.31 134 ALA A C 1
ATOM 1038 O O . ALA A 1 134 ? 0.286 -17.313 -6.498 1.00 96.31 134 ALA A O 1
ATOM 1039 N N . PRO A 1 135 ? 0.815 -19.092 -7.768 1.00 95.00 135 PRO A N 1
ATOM 1040 C CA . PRO A 1 135 ? 1.778 -19.637 -6.804 1.00 95.00 135 PRO A CA 1
ATOM 1041 C C . PRO A 1 135 ? 2.932 -18.677 -6.479 1.00 95.00 135 PRO A C 1
ATOM 1043 O O . PRO A 1 135 ? 3.441 -18.676 -5.357 1.00 95.00 135 PRO A O 1
ATOM 1046 N N . TYR A 1 136 ? 3.344 -17.879 -7.467 1.00 97.06 136 TYR A N 1
ATOM 1047 C CA . TYR A 1 136 ? 4.301 -16.782 -7.361 1.00 97.06 136 TYR A CA 1
ATOM 1048 C C . TYR A 1 136 ? 4.147 -15.843 -8.568 1.00 97.06 136 TYR A C 1
ATOM 1050 O O . TYR A 1 136 ? 3.569 -16.220 -9.587 1.00 97.06 136 TYR A O 1
ATOM 1058 N N . MET A 1 137 ? 4.703 -14.636 -8.460 1.00 96.81 137 MET A N 1
ATOM 1059 C CA . MET A 1 137 ? 4.862 -13.696 -9.570 1.00 96.81 137 MET A CA 1
ATOM 1060 C C . MET A 1 137 ? 6.357 -13.485 -9.819 1.00 96.81 137 MET A C 1
ATOM 1062 O O . MET A 1 137 ? 7.116 -13.267 -8.874 1.00 96.81 137 MET A O 1
ATOM 1066 N N . GLN A 1 138 ? 6.796 -13.594 -11.073 1.00 97.38 138 GLN A N 1
ATOM 1067 C CA . GLN A 1 138 ? 8.201 -13.400 -11.423 1.00 97.38 138 GLN A CA 1
ATOM 1068 C C . GLN A 1 138 ? 8.517 -11.907 -11.537 1.00 97.38 138 GLN A C 1
ATOM 1070 O O . GLN A 1 138 ? 7.929 -11.201 -12.351 1.00 97.38 138 GLN A O 1
ATOM 1075 N N . ALA A 1 139 ? 9.463 -11.452 -10.719 1.00 97.00 139 ALA A N 1
ATOM 1076 C CA . ALA A 1 139 ? 10.002 -10.100 -10.763 1.00 97.00 139 ALA A CA 1
ATOM 1077 C C . ALA A 1 139 ? 10.838 -9.864 -12.034 1.00 97.00 139 ALA A C 1
ATOM 1079 O O . ALA A 1 139 ? 11.476 -10.786 -12.555 1.00 97.00 139 ALA A O 1
ATOM 1080 N N . ALA A 1 140 ? 10.884 -8.613 -12.488 1.00 97.06 140 ALA A N 1
ATOM 1081 C CA . ALA A 1 140 ? 11.886 -8.164 -13.443 1.00 97.06 140 ALA A CA 1
ATOM 1082 C C . ALA A 1 140 ? 13.270 -8.120 -12.776 1.00 97.06 140 ALA A C 1
ATOM 1084 O O . ALA A 1 140 ? 13.392 -7.951 -11.558 1.00 97.06 140 ALA A O 1
ATOM 1085 N N . PHE A 1 141 ? 14.322 -8.279 -13.580 1.00 96.00 141 PHE A N 1
ATOM 1086 C CA . PHE A 1 141 ? 15.696 -8.133 -13.110 1.00 96.00 141 PHE A CA 1
ATOM 1087 C C . PHE A 1 141 ? 16.148 -6.665 -13.223 1.00 96.00 141 PHE A C 1
ATOM 1089 O O . PHE A 1 141 ? 15.945 -6.077 -14.284 1.00 96.00 141 PHE A O 1
ATOM 1096 N N . PRO A 1 142 ? 16.795 -6.094 -12.189 1.00 95.31 142 PRO A N 1
ATOM 1097 C CA . PRO A 1 142 ? 17.079 -6.695 -10.884 1.00 95.31 142 PRO A CA 1
ATOM 1098 C C . PRO A 1 142 ? 15.843 -6.723 -9.972 1.00 95.31 142 PRO A C 1
ATOM 1100 O O . PRO A 1 142 ? 14.950 -5.886 -10.081 1.00 95.31 142 PRO A O 1
ATOM 1103 N N . SER A 1 143 ? 15.809 -7.662 -9.018 1.00 94.81 143 SER A N 1
ATOM 1104 C CA . SER A 1 143 ? 14.723 -7.798 -8.032 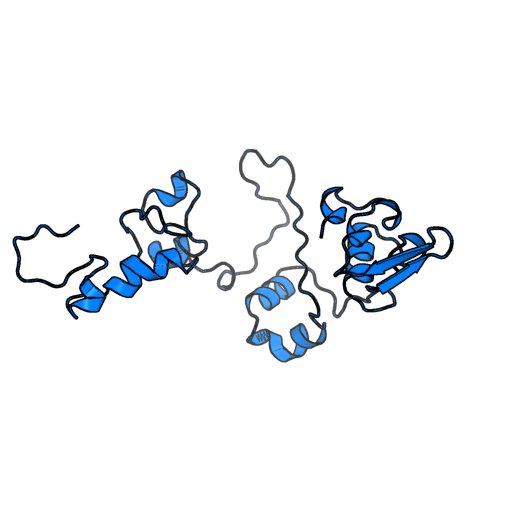1.00 94.81 143 SER A CA 1
ATOM 1105 C C . SER A 1 143 ? 14.803 -6.713 -6.942 1.00 94.81 143 SER A C 1
ATOM 1107 O O . SER A 1 143 ? 15.075 -6.996 -5.773 1.00 94.81 143 SER A O 1
ATOM 1109 N N . LYS A 1 144 ? 14.646 -5.454 -7.356 1.00 93.38 144 LYS A N 1
ATOM 1110 C CA . LYS A 1 144 ? 14.707 -4.231 -6.546 1.00 93.38 144 LYS A CA 1
ATOM 1111 C C . LYS A 1 144 ? 13.376 -3.486 -6.598 1.00 93.38 144 LYS A C 1
ATOM 1113 O O . LYS A 1 144 ? 12.640 -3.617 -7.578 1.00 93.38 144 LYS A O 1
ATOM 1118 N N . THR A 1 145 ? 13.103 -2.693 -5.561 1.00 90.94 145 THR A N 1
ATOM 1119 C CA . THR A 1 145 ? 11.845 -1.959 -5.368 1.00 90.94 145 THR A CA 1
ATOM 1120 C C . THR A 1 145 ? 11.477 -1.107 -6.581 1.00 90.94 145 THR A C 1
ATOM 1122 O O . THR A 1 145 ? 10.475 -1.413 -7.225 1.00 90.94 145 THR A O 1
ATOM 1125 N N . PHE A 1 146 ? 12.274 -0.091 -6.937 1.00 89.94 146 PHE A N 1
ATOM 1126 C CA . PHE A 1 146 ? 11.907 0.861 -7.997 1.00 89.94 146 PHE A CA 1
ATOM 1127 C C . PHE A 1 146 ? 11.750 0.199 -9.372 1.00 89.94 146 PHE A C 1
ATOM 1129 O O . PHE A 1 146 ? 10.678 0.349 -9.964 1.00 89.94 146 PHE A O 1
ATOM 1136 N N . PRO A 1 147 ? 12.719 -0.612 -9.847 1.00 94.19 147 PRO A N 1
ATOM 1137 C CA . PRO A 1 147 ? 12.585 -1.301 -11.128 1.00 94.19 147 PRO A CA 1
ATOM 1138 C C . PRO A 1 147 ? 11.310 -2.146 -11.226 1.00 94.19 147 PRO A C 1
ATOM 1140 O O . PRO A 1 147 ? 10.612 -2.103 -12.239 1.00 94.19 147 PRO A O 1
ATOM 1143 N N . ASN A 1 148 ? 10.952 -2.888 -10.170 1.00 96.50 148 ASN A N 1
ATOM 1144 C CA . ASN A 1 148 ? 9.778 -3.764 -10.199 1.00 96.50 148 ASN A CA 1
ATOM 1145 C C . ASN A 1 148 ? 8.457 -3.008 -10.059 1.00 96.50 148 ASN A C 1
ATOM 1147 O O . ASN A 1 148 ? 7.519 -3.308 -10.795 1.00 96.50 148 ASN A O 1
ATOM 1151 N N . HIS A 1 149 ? 8.371 -2.020 -9.166 1.00 95.06 149 HIS A N 1
ATOM 1152 C CA . HIS A 1 149 ? 7.148 -1.228 -9.014 1.00 95.06 149 HIS A CA 1
ATOM 1153 C C . HIS A 1 149 ? 6.830 -0.464 -10.299 1.00 95.06 149 HIS A C 1
ATOM 1155 O O . HIS A 1 149 ? 5.684 -0.471 -10.749 1.00 95.06 149 HIS A O 1
ATOM 1161 N N . TYR A 1 150 ? 7.848 0.119 -10.938 1.00 95.19 150 TYR A N 1
ATOM 1162 C CA . TYR A 1 150 ? 7.659 0.839 -12.191 1.00 95.19 150 TYR A CA 1
ATOM 1163 C C . TYR A 1 150 ? 7.344 -0.101 -13.361 1.00 95.19 150 TYR A C 1
ATOM 1165 O O . TYR A 1 150 ? 6.477 0.203 -14.180 1.00 95.19 150 TYR A O 1
ATOM 1173 N N . THR A 1 151 ? 7.942 -1.298 -13.388 1.00 96.62 151 THR A N 1
ATOM 1174 C CA . THR A 1 151 ? 7.572 -2.357 -14.344 1.00 96.62 151 THR A CA 1
ATOM 1175 C C . THR A 1 151 ? 6.097 -2.750 -14.210 1.00 96.62 151 THR A C 1
ATOM 1177 O O . THR A 1 151 ? 5.414 -2.872 -15.223 1.00 96.62 151 THR A O 1
ATOM 1180 N N . ILE A 1 152 ? 5.566 -2.902 -12.988 1.00 96.44 152 ILE A N 1
ATOM 1181 C CA . ILE A 1 152 ? 4.153 -3.267 -12.762 1.00 96.44 152 ILE A CA 1
ATOM 1182 C C . ILE A 1 152 ? 3.204 -2.220 -13.353 1.00 96.44 152 ILE A C 1
ATOM 1184 O O . ILE A 1 152 ? 2.206 -2.578 -13.976 1.00 96.44 152 ILE A O 1
ATOM 1188 N N . VAL A 1 153 ? 3.502 -0.930 -13.175 1.00 95.56 153 VAL A N 1
ATOM 1189 C CA . VAL A 1 153 ? 2.599 0.148 -13.611 1.00 95.56 153 VAL A CA 1
ATOM 1190 C C . VAL A 1 153 ? 2.792 0.577 -15.062 1.00 95.56 153 VAL A C 1
ATOM 1192 O O . VAL A 1 153 ? 1.920 1.261 -15.588 1.00 95.56 153 VAL A O 1
ATOM 1195 N N . THR A 1 154 ? 3.892 0.200 -15.715 1.00 96.06 154 THR A N 1
ATOM 1196 C CA . THR A 1 154 ? 4.157 0.523 -17.133 1.00 96.06 154 THR A CA 1
ATOM 1197 C C . THR A 1 154 ? 4.014 -0.680 -18.064 1.00 96.06 154 THR A C 1
ATOM 1199 O O . THR A 1 154 ? 3.788 -0.506 -19.258 1.00 96.06 154 THR A O 1
ATOM 1202 N N . GLY A 1 155 ? 4.170 -1.902 -17.547 1.00 96.75 155 GLY A N 1
ATOM 1203 C CA . GLY A 1 155 ? 4.285 -3.120 -18.351 1.00 96.75 155 GLY A CA 1
ATOM 1204 C C . GLY A 1 155 ? 5.609 -3.242 -19.118 1.00 96.75 155 GLY A C 1
ATOM 1205 O O . GLY A 1 155 ? 5.733 -4.117 -19.973 1.00 96.75 155 GLY A O 1
ATOM 1206 N N . LEU A 1 156 ? 6.588 -2.375 -18.844 1.00 97.56 156 LEU A N 1
ATOM 1207 C CA . LEU A 1 156 ? 7.863 -2.305 -19.556 1.00 97.56 156 LEU A CA 1
ATOM 1208 C C . LEU A 1 156 ? 9.004 -2.868 -18.710 1.00 97.56 156 LEU A C 1
ATOM 1210 O O . LEU A 1 156 ? 9.070 -2.608 -17.509 1.00 97.56 156 LEU A O 1
ATOM 1214 N N . TYR A 1 157 ? 9.947 -3.566 -19.347 1.00 97.75 157 TYR A N 1
ATOM 1215 C CA . TYR A 1 157 ? 11.189 -3.977 -18.692 1.00 97.75 157 TYR A CA 1
ATOM 1216 C C . TYR A 1 157 ? 12.016 -2.764 -18.228 1.00 97.75 157 TYR A C 1
ATOM 1218 O O . TYR A 1 157 ? 11.955 -1.714 -18.874 1.00 97.75 157 TYR A O 1
ATOM 1226 N N . PRO A 1 158 ? 12.849 -2.915 -17.179 1.00 97.12 158 PRO A N 1
ATOM 1227 C CA . PRO A 1 158 ? 13.720 -1.851 -16.674 1.00 97.12 158 PRO A CA 1
ATOM 1228 C C . PRO A 1 158 ? 14.566 -1.147 -17.745 1.00 97.12 158 PRO A C 1
ATOM 1230 O O . PRO A 1 158 ? 14.666 0.075 -17.758 1.00 97.12 158 PRO A O 1
ATOM 1233 N N . GLU A 1 159 ? 15.104 -1.897 -18.711 1.00 96.75 159 GLU A N 1
ATOM 1234 C CA . GLU A 1 159 ? 15.882 -1.333 -19.827 1.00 96.75 159 GLU A CA 1
ATOM 1235 C C . GLU A 1 159 ? 15.073 -0.410 -20.756 1.00 96.75 159 GLU A C 1
ATOM 1237 O O . GLU A 1 159 ? 15.643 0.438 -21.433 1.00 96.75 159 GLU A O 1
ATOM 1242 N N . SER A 1 160 ? 13.747 -0.575 -20.803 1.00 97.19 160 SER A N 1
ATOM 1243 C CA . SER A 1 160 ? 12.841 0.219 -21.643 1.00 97.19 160 SER A CA 1
ATOM 1244 C C . SER A 1 160 ? 12.166 1.352 -20.869 1.00 97.19 160 SER A C 1
ATOM 1246 O O . SER A 1 160 ? 11.808 2.366 -21.461 1.00 97.19 160 SER A O 1
ATOM 1248 N N . ASN A 1 161 ? 11.964 1.177 -19.561 1.00 95.62 161 ASN A N 1
ATOM 1249 C CA . ASN A 1 161 ? 11.309 2.163 -18.698 1.00 95.62 161 ASN A CA 1
ATOM 1250 C C . ASN A 1 161 ? 12.290 3.132 -18.009 1.00 95.62 161 ASN A C 1
ATOM 1252 O O . ASN A 1 161 ? 11.853 4.098 -17.389 1.00 95.62 161 ASN A O 1
ATOM 1256 N N . GLY A 1 162 ? 13.598 2.901 -18.148 1.00 94.62 162 GLY A N 1
ATOM 1257 C CA . GLY A 1 162 ? 14.662 3.786 -17.669 1.00 94.62 162 GLY A CA 1
ATOM 1258 C C . GLY A 1 162 ? 15.117 3.528 -16.229 1.00 94.62 162 GLY A C 1
ATOM 1259 O O . GLY A 1 162 ? 16.225 3.917 -15.873 1.00 94.62 162 GLY A O 1
ATOM 1260 N N . LEU A 1 163 ? 14.331 2.818 -15.410 1.00 94.19 163 LEU A N 1
ATOM 1261 C CA . LEU A 1 163 ? 14.649 2.552 -14.003 1.00 94.19 163 LEU A CA 1
ATOM 1262 C C . LEU A 1 163 ? 15.291 1.172 -13.826 1.00 94.19 163 LEU A C 1
ATOM 1264 O O . LEU A 1 163 ? 14.622 0.193 -13.490 1.00 94.19 163 LEU A O 1
ATOM 1268 N N . ILE A 1 164 ? 16.608 1.100 -14.028 1.00 94.81 164 ILE A N 1
ATOM 1269 C CA . ILE A 1 164 ? 17.367 -0.163 -14.005 1.00 94.81 164 ILE A CA 1
ATOM 1270 C C . ILE A 1 164 ? 17.843 -0.606 -12.613 1.00 94.81 164 ILE A C 1
ATOM 1272 O O . ILE A 1 164 ? 18.083 -1.793 -12.412 1.00 94.81 164 ILE A O 1
ATOM 1276 N N . ASP A 1 165 ? 17.959 0.301 -11.640 1.00 94.44 165 ASP A N 1
ATOM 1277 C CA . ASP A 1 165 ? 18.277 -0.003 -10.236 1.00 94.44 165 ASP A CA 1
ATOM 1278 C C . ASP A 1 165 ? 17.781 1.145 -9.329 1.00 94.44 165 ASP A C 1
ATOM 1280 O O . ASP A 1 165 ? 17.386 2.208 -9.802 1.00 94.44 165 ASP A O 1
ATOM 1284 N N . ASN A 1 166 ? 17.829 0.960 -8.011 1.00 91.38 166 ASN A N 1
ATOM 1285 C CA . ASN A 1 166 ? 17.573 2.013 -7.022 1.00 91.38 166 ASN A CA 1
ATOM 1286 C C . ASN A 1 166 ? 18.695 3.075 -6.984 1.00 91.38 166 ASN A C 1
ATOM 1288 O O . ASN A 1 166 ? 18.539 4.109 -6.332 1.00 91.38 166 ASN A O 1
ATOM 1292 N N . SER A 1 167 ? 19.839 2.796 -7.618 1.00 93.44 167 SER A N 1
ATOM 1293 C CA . SER A 1 167 ? 20.970 3.710 -7.772 1.00 93.44 167 SER A CA 1
ATOM 1294 C C . SER A 1 167 ? 21.607 3.499 -9.142 1.00 93.44 167 SER A C 1
ATOM 1296 O O . SER A 1 167 ? 22.102 2.410 -9.419 1.00 93.44 167 SER A O 1
ATOM 1298 N N . MET A 1 168 ? 21.629 4.527 -9.985 1.00 94.69 168 MET A N 1
ATOM 1299 C CA . MET A 1 168 ? 22.132 4.426 -11.361 1.00 94.69 168 MET A CA 1
ATOM 1300 C C . MET A 1 168 ? 22.779 5.735 -11.812 1.00 94.69 168 MET A C 1
ATOM 1302 O O . MET A 1 168 ? 22.479 6.794 -11.272 1.00 94.69 168 MET A O 1
ATOM 1306 N N . TYR A 1 169 ? 23.683 5.657 -12.784 1.00 96.56 169 TYR A N 1
ATOM 1307 C CA . TYR A 1 169 ? 24.337 6.813 -13.395 1.00 96.56 169 TYR A CA 1
ATOM 1308 C C . TYR A 1 169 ? 24.046 6.812 -14.891 1.00 96.56 169 TYR A C 1
ATOM 1310 O O . TYR A 1 169 ? 24.210 5.778 -15.543 1.00 96.56 169 TYR A O 1
ATOM 1318 N N . ASP A 1 170 ? 23.633 7.961 -15.417 1.00 96.88 170 ASP A N 1
ATOM 1319 C CA . ASP A 1 170 ? 23.415 8.164 -16.845 1.00 96.88 170 ASP A CA 1
ATOM 1320 C C . ASP A 1 170 ? 24.536 9.058 -17.403 1.00 96.88 170 ASP A C 1
ATOM 1322 O O . ASP A 1 170 ? 24.659 10.213 -16.986 1.00 96.88 170 ASP A O 1
ATOM 1326 N N . PRO A 1 171 ? 25.362 8.557 -18.341 1.00 96.94 171 PRO A N 1
ATOM 1327 C CA . PRO A 1 171 ? 26.482 9.310 -18.901 1.00 96.94 171 PRO A CA 1
ATOM 1328 C C . PRO A 1 171 ? 26.065 10.404 -19.897 1.00 96.94 171 PRO A C 1
ATOM 1330 O O . PRO A 1 171 ? 26.876 11.267 -20.217 1.00 96.94 171 PRO A O 1
ATOM 1333 N N . VAL A 1 172 ? 24.839 10.368 -20.427 1.00 96.75 172 VAL A N 1
ATOM 1334 C CA . VAL A 1 172 ? 24.290 11.404 -21.316 1.00 96.75 172 VAL A CA 1
ATOM 1335 C C . VAL A 1 172 ? 23.765 12.574 -20.493 1.00 96.75 172 VAL A C 1
ATOM 1337 O O . VAL A 1 172 ? 23.982 13.727 -20.862 1.00 96.75 172 VAL A O 1
ATOM 1340 N N . MET A 1 173 ? 23.100 12.283 -19.373 1.00 95.31 173 MET A N 1
ATOM 1341 C CA . MET A 1 173 ? 22.658 13.308 -18.422 1.00 95.31 173 MET A CA 1
ATOM 1342 C C . MET A 1 173 ? 23.786 13.798 -17.502 1.00 95.31 173 MET A C 1
ATOM 1344 O O . MET A 1 173 ? 23.638 14.847 -16.881 1.00 95.31 173 MET A O 1
ATOM 1348 N N . ASP A 1 174 ? 24.888 13.046 -17.416 1.00 96.31 174 ASP A N 1
ATOM 1349 C CA . ASP A 1 174 ? 25.978 13.229 -16.447 1.00 96.31 174 ASP A CA 1
ATOM 1350 C C . ASP A 1 174 ? 25.458 13.369 -15.004 1.00 96.31 174 ASP A C 1
ATOM 1352 O O . ASP A 1 174 ? 25.861 14.237 -14.230 1.00 96.31 174 ASP A O 1
ATOM 1356 N N . ALA A 1 175 ? 24.502 12.508 -14.651 1.00 96.00 175 ALA A N 1
ATOM 1357 C CA . ALA A 1 175 ? 23.760 12.579 -13.398 1.00 96.00 175 ALA A CA 1
ATOM 1358 C C . ALA A 1 175 ? 23.631 11.199 -12.748 1.00 96.00 175 ALA A C 1
ATOM 1360 O O . ALA A 1 175 ? 23.617 10.168 -13.420 1.00 96.00 175 ALA A O 1
ATOM 1361 N N . SER A 1 176 ? 23.540 11.180 -11.415 1.00 95.81 176 SER A N 1
ATOM 1362 C CA . SER A 1 176 ? 23.320 9.959 -10.633 1.00 95.81 176 SER A CA 1
ATOM 1363 C C . SER A 1 176 ? 21.954 9.990 -9.960 1.00 95.81 176 SER A C 1
ATOM 1365 O O . SER A 1 176 ? 21.681 10.852 -9.125 1.00 95.81 176 SER A O 1
ATOM 1367 N N . PHE A 1 177 ? 21.129 9.001 -10.271 1.00 94.25 177 PHE A N 1
ATOM 1368 C CA . PHE A 1 177 ? 19.869 8.736 -9.597 1.00 94.25 177 PHE A CA 1
ATOM 1369 C C . PHE A 1 177 ? 20.111 7.932 -8.316 1.00 94.25 177 PHE A C 1
ATOM 1371 O O . PHE A 1 177 ? 20.852 6.945 -8.319 1.00 94.25 177 PHE A O 1
ATOM 1378 N N . SER A 1 178 ? 19.440 8.312 -7.229 1.00 92.50 178 SER A N 1
ATOM 1379 C CA . SER A 1 178 ? 19.293 7.480 -6.034 1.00 92.50 178 SER A CA 1
ATOM 1380 C C . SER A 1 178 ? 18.023 7.849 -5.272 1.00 92.50 178 SER A C 1
ATOM 1382 O O . SER A 1 178 ? 17.571 8.991 -5.323 1.00 92.50 178 SER A O 1
ATOM 1384 N N . LEU A 1 179 ? 17.473 6.905 -4.504 1.00 87.19 179 LEU A N 1
ATOM 1385 C CA . LEU A 1 179 ? 16.233 7.124 -3.740 1.00 87.19 179 LEU A CA 1
ATOM 1386 C C . LEU A 1 179 ? 16.339 8.209 -2.660 1.00 87.19 179 LEU A C 1
ATOM 1388 O O . LEU A 1 179 ? 15.328 8.757 -2.231 1.00 87.19 179 LEU A O 1
ATOM 1392 N N . SER A 1 180 ? 17.552 8.507 -2.197 1.00 89.19 180 SER A N 1
ATOM 1393 C CA . SER A 1 180 ? 17.808 9.556 -1.205 1.00 89.19 180 SER A CA 1
ATOM 1394 C C . SER A 1 180 ? 18.185 10.899 -1.833 1.00 89.19 180 SER A C 1
ATOM 1396 O O . SER A 1 180 ? 18.404 11.864 -1.104 1.00 89.19 180 SER A O 1
ATOM 1398 N N . SER A 1 181 ? 18.323 10.961 -3.159 1.00 91.25 181 SER A N 1
ATOM 1399 C CA . SER A 1 181 ? 18.685 12.172 -3.892 1.00 91.25 181 SER A CA 1
ATOM 1400 C C . SER A 1 181 ? 17.432 12.897 -4.398 1.00 91.25 181 SER A C 1
ATOM 1402 O O . SER A 1 181 ? 16.499 12.231 -4.850 1.00 91.25 181 SER A O 1
ATOM 1404 N N . PRO A 1 182 ? 17.415 14.245 -4.419 1.00 91.81 182 PRO A N 1
ATOM 1405 C CA . PRO A 1 182 ? 16.390 15.016 -5.130 1.00 91.81 182 PRO A CA 1
ATOM 1406 C C . PRO A 1 182 ? 16.308 14.683 -6.626 1.00 91.81 182 PRO A C 1
ATOM 1408 O O . PRO A 1 182 ? 15.280 14.913 -7.252 1.00 91.81 182 PRO A O 1
ATOM 1411 N N . GLU A 1 183 ? 17.374 14.107 -7.192 1.00 92.88 183 GLU A N 1
ATOM 1412 C CA . GLU A 1 183 ? 17.425 13.668 -8.590 1.00 92.88 183 GLU A CA 1
ATOM 1413 C C . GLU A 1 183 ? 16.320 12.657 -8.932 1.00 92.88 183 GLU A C 1
ATOM 1415 O O . GLU A 1 183 ? 15.909 12.559 -10.085 1.00 92.88 183 GLU A O 1
ATOM 1420 N N . LYS A 1 184 ? 15.770 11.957 -7.928 1.00 90.69 184 LYS A N 1
ATOM 1421 C CA . LYS A 1 184 ? 14.621 11.071 -8.120 1.00 90.69 184 LYS A CA 1
ATOM 1422 C C . LYS A 1 184 ? 13.382 11.794 -8.651 1.00 90.69 184 LYS A C 1
ATOM 1424 O O . LYS A 1 184 ? 12.537 11.164 -9.251 1.00 90.69 184 LYS A O 1
ATOM 1429 N N . ASP A 1 185 ? 13.242 13.098 -8.437 1.00 90.31 185 ASP A N 1
ATOM 1430 C CA . ASP A 1 185 ? 12.058 13.830 -8.895 1.00 90.31 185 ASP A CA 1
ATOM 1431 C C . ASP A 1 185 ? 12.225 14.356 -10.337 1.00 90.31 185 ASP A C 1
ATOM 1433 O O . ASP A 1 185 ? 11.311 14.975 -10.886 1.00 90.31 185 ASP A O 1
ATOM 1437 N N . ASN A 1 186 ? 13.380 14.114 -10.975 1.00 92.94 186 ASN A N 1
ATOM 1438 C CA . ASN A 1 186 ? 13.628 14.507 -12.358 1.00 92.94 186 ASN A CA 1
ATOM 1439 C C . ASN A 1 186 ? 12.889 13.555 -13.329 1.00 92.94 186 ASN A C 1
ATOM 1441 O O . ASN A 1 186 ? 13.230 12.372 -13.411 1.00 92.94 186 ASN A O 1
ATOM 1445 N N . PRO A 1 187 ? 11.914 14.048 -14.121 1.00 92.44 187 PRO A N 1
ATOM 1446 C CA . PRO A 1 187 ? 11.107 13.208 -15.005 1.00 92.44 187 PRO A CA 1
ATOM 1447 C C . PRO A 1 187 ? 11.911 12.544 -16.133 1.00 92.44 187 PRO A C 1
ATOM 1449 O O . PRO A 1 187 ? 11.419 11.593 -16.731 1.00 92.44 187 PRO A O 1
ATOM 1452 N N . ALA A 1 188 ? 13.135 13.001 -16.425 1.00 94.12 188 ALA A N 1
ATOM 1453 C CA . ALA A 1 188 ? 13.981 12.417 -17.468 1.00 94.12 188 ALA A CA 1
ATOM 1454 C C . ALA A 1 188 ? 14.356 10.944 -17.204 1.00 94.12 188 ALA A C 1
ATOM 1456 O O . ALA A 1 188 ? 14.609 10.207 -18.155 1.00 94.12 188 ALA A O 1
ATOM 1457 N N . TRP A 1 189 ? 14.341 10.501 -15.941 1.00 94.25 189 TRP A N 1
ATOM 1458 C CA . TRP A 1 189 ? 14.611 9.109 -15.554 1.00 94.25 189 TRP A CA 1
ATOM 1459 C C . TRP A 1 189 ? 13.439 8.149 -15.812 1.00 94.25 189 TRP A C 1
ATOM 1461 O O . TRP A 1 189 ? 13.631 6.934 -15.817 1.00 94.25 189 TRP A O 1
ATOM 1471 N N . TYR A 1 190 ? 12.227 8.677 -16.010 1.00 94.38 190 TYR A N 1
ATOM 1472 C CA . TYR A 1 190 ? 10.978 7.916 -16.031 1.00 94.38 190 TYR A CA 1
ATOM 1473 C C . TYR A 1 190 ? 10.445 7.801 -17.460 1.00 94.38 190 TYR A C 1
ATOM 1475 O O . TYR A 1 190 ? 9.751 8.693 -17.955 1.00 94.38 190 TYR A O 1
ATOM 1483 N N . LEU A 1 191 ? 10.772 6.699 -18.137 1.00 94.50 191 LEU A N 1
ATOM 1484 C CA . LEU A 1 191 ? 10.358 6.449 -19.517 1.00 94.50 191 LEU A CA 1
ATOM 1485 C C . LEU A 1 191 ? 9.098 5.575 -19.588 1.00 94.50 191 LEU A C 1
ATOM 1487 O O . LEU A 1 191 ? 8.767 4.814 -18.681 1.00 94.50 191 LEU A O 1
ATOM 1491 N N . GLY A 1 192 ? 8.407 5.633 -20.725 1.00 93.81 192 GLY A N 1
ATOM 1492 C CA . GLY A 1 192 ? 7.151 4.912 -20.929 1.00 93.81 192 GLY A CA 1
ATOM 1493 C C . GLY A 1 192 ? 5.943 5.636 -20.335 1.00 93.81 192 GLY A C 1
ATOM 1494 O O . GLY A 1 192 ? 5.997 6.824 -20.027 1.00 93.81 192 GLY A O 1
ATOM 1495 N N . GLN A 1 193 ? 4.816 4.928 -20.233 1.00 94.19 193 GLN A N 1
ATOM 1496 C CA . GLN A 1 193 ? 3.558 5.499 -19.755 1.00 94.19 193 GLN A CA 1
ATOM 1497 C C . GLN A 1 193 ? 2.996 4.653 -18.606 1.00 94.19 193 GLN A C 1
ATOM 1499 O O . GLN A 1 193 ? 2.554 3.528 -18.848 1.00 94.19 193 GLN A O 1
ATOM 1504 N N . PRO A 1 194 ? 2.986 5.165 -17.363 1.00 92.75 194 PRO A N 1
ATOM 1505 C CA . PRO A 1 194 ? 2.358 4.463 -16.255 1.00 92.75 194 PRO A CA 1
ATOM 1506 C C . PRO A 1 194 ? 0.827 4.496 -16.371 1.00 92.75 194 PRO A C 1
ATOM 1508 O O . PRO A 1 194 ? 0.252 5.425 -16.945 1.00 92.75 194 PRO A O 1
ATOM 1511 N N . VAL A 1 195 ? 0.148 3.519 -15.759 1.00 91.12 195 VAL A N 1
ATOM 1512 C CA . VAL A 1 195 ? -1.330 3.456 -15.714 1.00 91.12 195 VAL A CA 1
ATOM 1513 C C . VAL A 1 195 ? -1.977 4.686 -15.063 1.00 91.12 195 VAL A C 1
ATOM 1515 O O . VAL A 1 195 ? -3.130 4.998 -15.352 1.00 91.12 195 VAL A O 1
ATOM 1518 N N . SER A 1 196 ? -1.248 5.398 -14.199 1.00 80.81 196 SER A N 1
ATOM 1519 C CA . SER A 1 196 ? -1.648 6.703 -13.670 1.00 80.81 196 SER A CA 1
ATOM 1520 C C . SER A 1 196 ? -0.440 7.645 -13.598 1.00 80.81 196 SER A C 1
ATOM 1522 O O . SER A 1 196 ? 0.632 7.216 -13.165 1.00 80.81 196 SER A O 1
ATOM 1524 N N . PRO A 1 197 ? -0.598 8.938 -13.943 1.00 67.38 197 PRO A N 1
ATOM 1525 C CA . PRO A 1 197 ? 0.460 9.938 -13.782 1.00 67.38 197 PRO A CA 1
ATOM 1526 C C . PRO A 1 197 ? 0.962 10.066 -12.335 1.00 67.38 197 PRO A C 1
ATOM 1528 O O . PRO A 1 197 ? 2.106 10.446 -12.112 1.00 67.38 197 PRO A O 1
ATOM 1531 N N . ALA A 1 198 ? 0.129 9.713 -11.347 1.00 62.62 198 ALA A N 1
ATOM 1532 C CA . ALA A 1 198 ? 0.473 9.802 -9.928 1.00 62.62 198 ALA A CA 1
ATOM 1533 C C . ALA A 1 198 ? 1.602 8.842 -9.498 1.00 62.62 198 ALA A C 1
ATOM 1535 O O . ALA A 1 198 ? 2.227 9.071 -8.467 1.00 62.62 198 ALA A O 1
ATOM 1536 N N . PHE A 1 199 ? 1.898 7.796 -10.280 1.00 58.53 199 PHE A N 1
ATOM 1537 C CA . PHE A 1 199 ? 2.951 6.824 -9.953 1.00 58.53 199 PHE A CA 1
ATOM 1538 C C . PHE A 1 199 ? 4.379 7.376 -10.085 1.00 58.53 199 PHE A C 1
ATOM 1540 O O . PHE A 1 199 ? 5.314 6.726 -9.630 1.00 58.53 199 PHE A O 1
ATOM 1547 N N . ILE A 1 200 ? 4.562 8.558 -10.681 1.00 55.06 200 ILE A N 1
ATOM 1548 C CA . ILE A 1 200 ? 5.885 9.179 -10.873 1.00 55.06 200 ILE A CA 1
ATOM 1549 C C . ILE A 1 200 ? 6.440 9.760 -9.552 1.00 55.06 200 ILE A C 1
ATOM 1551 O O . ILE A 1 200 ? 7.633 10.013 -9.446 1.00 55.06 200 ILE A O 1
ATOM 1555 N N . HIS A 1 201 ? 5.608 9.914 -8.515 1.00 50.25 201 HIS A N 1
ATOM 1556 C CA . HIS A 1 201 ? 5.982 10.553 -7.243 1.00 50.25 201 HIS A CA 1
ATOM 1557 C C . HIS A 1 201 ? 6.086 9.598 -6.037 1.00 50.25 201 HIS A C 1
ATOM 1559 O O . HIS A 1 201 ? 6.024 10.066 -4.899 1.00 50.25 201 HIS A O 1
ATOM 1565 N N . ILE A 1 202 ? 6.205 8.283 -6.264 1.00 46.47 202 ILE A N 1
ATOM 1566 C CA . ILE A 1 202 ? 6.406 7.285 -5.191 1.00 46.47 202 ILE A CA 1
ATOM 1567 C C . ILE A 1 202 ? 7.856 7.304 -4.702 1.00 46.47 202 ILE A C 1
ATOM 1569 O O . ILE A 1 202 ? 8.766 7.404 -5.554 1.00 46.47 202 ILE A O 1
#

Radius of gyration: 24.54 Å; chains: 1; bounding box: 51×42×67 Å

Secondary structure (DSSP, 8-state):
---TTSS--B-SGGGTTTT-B-TTHIIIIIGGGT-S---TTTTTPPPPTT-SSB-STTHHHHT-B-TTHHHHHH-PPPTTTS-----SS----TT-SSPPP-----TT--TTHHHHSGGG-HHHHHHHHHS---S--PPPSS--HHHHHHHHHH---HHHHS--SSEEEETTTTEEEETTSGGGG-GGG--S--SSGGGGG-